Protein AF-A0A127SYX5-F1 (afdb_monomer)

Secondary structure (DSSP, 8-state):
-PPP---HHHHHHHHHHHHHHHHHSSSPPPHHHHHHHHHHHHHHTT-HHHHHHHHHHHHHHHHHHHTTHHHHHHHHHHTT--HHHHHH-TTS-TTSHHHHHHHHHHHHHHHHIIIIIS-HHHHHHHHTTSS--TTTTTGGG---S-----HHHHHHH-EEETTEEEPPPSSHHHHHHHHHHHHHHHHTS--

Structure (mmCIF, N/CA/C/O backbone):
data_AF-A0A127SYX5-F1
#
_entry.id   AF-A0A127SYX5-F1
#
loop_
_atom_site.group_PDB
_atom_site.id
_atom_site.type_symbol
_atom_site.label_atom_id
_atom_site.label_alt_id
_atom_site.label_comp_id
_atom_site.label_asym_id
_atom_site.label_entity_id
_atom_site.label_seq_id
_atom_site.pdbx_PDB_ins_code
_atom_site.Cartn_x
_atom_site.Cartn_y
_atom_site.Cartn_z
_atom_site.occupancy
_atom_site.B_iso_or_equiv
_atom_site.auth_seq_id
_atom_site.auth_comp_id
_atom_site.auth_asym_id
_atom_site.auth_atom_id
_atom_site.pdbx_PDB_model_num
ATOM 1 N N . THR A 1 1 ? -38.713 4.410 9.618 1.00 45.44 1 THR A N 1
ATOM 2 C CA . THR A 1 1 ? -38.987 4.679 11.048 1.00 45.44 1 THR A CA 1
ATOM 3 C C . THR A 1 1 ? -38.184 5.892 11.459 1.00 45.44 1 THR A C 1
ATOM 5 O O . THR A 1 1 ? -37.023 5.981 11.081 1.00 45.44 1 THR A O 1
ATOM 8 N N . VAL A 1 2 ? -38.800 6.870 12.126 1.00 53.56 2 VAL A N 1
ATOM 9 C CA . VAL A 1 2 ? -38.095 8.083 12.578 1.00 53.56 2 VAL A CA 1
ATOM 10 C C . VAL A 1 2 ? -37.024 7.648 13.575 1.00 53.56 2 VAL A C 1
ATOM 12 O O . VAL A 1 2 ? -37.348 6.979 14.553 1.00 53.56 2 VAL A O 1
ATOM 15 N N . ALA A 1 3 ? -35.756 7.944 13.287 1.00 67.12 3 ALA A N 1
ATOM 16 C CA . ALA A 1 3 ? -34.662 7.619 14.192 1.00 67.12 3 ALA A CA 1
ATOM 17 C C . ALA A 1 3 ? -34.892 8.356 15.517 1.00 67.12 3 ALA A C 1
ATOM 19 O O . ALA A 1 3 ? -35.012 9.582 15.524 1.00 67.12 3 ALA A O 1
ATOM 20 N N . GLU A 1 4 ? -34.988 7.607 16.613 1.00 80.31 4 GLU A N 1
ATOM 21 C CA . GLU A 1 4 ? -35.054 8.164 17.962 1.00 80.31 4 GLU A CA 1
ATOM 22 C C . GLU A 1 4 ? -33.823 9.050 18.191 1.00 80.31 4 GLU A C 1
ATOM 24 O O . GLU A 1 4 ? -32.696 8.682 17.844 1.00 80.31 4 GLU A O 1
ATOM 29 N N . ARG A 1 5 ? -34.041 10.249 18.732 1.00 87.31 5 ARG A N 1
ATOM 30 C CA . ARG A 1 5 ? -32.983 11.214 19.030 1.00 87.31 5 ARG A CA 1
ATOM 31 C C . ARG A 1 5 ? -33.183 11.742 20.436 1.00 87.31 5 ARG A C 1
ATOM 33 O O . ARG A 1 5 ? -34.304 12.062 20.821 1.00 87.31 5 ARG A O 1
ATOM 40 N N . LEU A 1 6 ? -32.081 11.877 21.163 1.00 90.38 6 LEU A N 1
ATOM 41 C CA . LEU A 1 6 ? -32.077 12.596 22.428 1.00 90.38 6 LEU A CA 1
ATOM 42 C C . LEU A 1 6 ? -32.373 14.077 22.178 1.00 90.38 6 LEU A C 1
ATOM 44 O O . LEU A 1 6 ? -31.867 14.676 21.225 1.00 90.38 6 LEU A O 1
ATOM 48 N N . SER A 1 7 ? -33.177 14.673 23.052 1.00 92.88 7 SER A N 1
ATOM 49 C CA . SER A 1 7 ? -33.355 16.123 23.087 1.00 92.88 7 SER A CA 1
ATOM 50 C C . SER A 1 7 ? -32.086 16.819 23.588 1.00 92.88 7 SER A C 1
ATOM 52 O O . SER A 1 7 ? -31.279 16.231 24.309 1.00 92.88 7 SER A O 1
ATOM 54 N N . TYR A 1 8 ? -31.934 18.108 23.276 1.00 92.31 8 TYR A N 1
ATOM 55 C CA . TYR A 1 8 ? -30.819 18.915 23.789 1.00 92.31 8 TYR A CA 1
ATOM 56 C C . TYR A 1 8 ? -30.717 18.891 25.317 1.00 92.31 8 TYR A C 1
ATOM 58 O O . TYR A 1 8 ? -29.616 18.815 25.853 1.00 92.31 8 TYR A O 1
ATOM 66 N N . HIS A 1 9 ? -31.856 18.905 26.013 1.00 92.56 9 HIS A N 1
ATOM 67 C CA . HIS A 1 9 ? -31.883 18.840 27.471 1.00 92.56 9 HIS A CA 1
ATOM 68 C C . HIS A 1 9 ? -31.342 17.500 27.991 1.00 92.56 9 HIS A C 1
ATOM 70 O O . HIS A 1 9 ? -30.548 17.481 28.926 1.00 92.56 9 HIS A O 1
ATOM 76 N N . GLN A 1 10 ? -31.723 16.381 27.366 1.00 91.75 10 GLN A N 1
ATOM 77 C CA . GLN A 1 10 ? -31.207 15.058 27.739 1.00 91.75 10 GLN A CA 1
ATOM 78 C C . GLN A 1 10 ? -29.705 14.939 27.466 1.00 91.75 10 GLN A C 1
ATOM 80 O O . GLN A 1 10 ? -28.977 14.408 28.297 1.00 91.75 10 GLN A O 1
ATOM 85 N N . ILE A 1 11 ? -29.226 15.474 26.338 1.00 93.88 11 ILE A N 1
ATOM 86 C CA . ILE A 1 11 ? -27.791 15.494 26.018 1.00 93.88 11 ILE A CA 1
ATOM 87 C C . ILE A 1 11 ? -27.025 16.305 27.068 1.00 93.88 11 ILE A C 1
ATOM 89 O O . ILE A 1 11 ? -26.040 15.812 27.608 1.00 93.88 11 ILE A O 1
ATOM 93 N N . ALA A 1 12 ? -27.491 17.514 27.395 1.00 94.75 12 ALA A N 1
ATOM 94 C CA . ALA A 1 12 ? -26.857 18.359 28.405 1.00 94.75 12 ALA A CA 1
ATOM 95 C C . ALA A 1 12 ? -26.812 17.670 29.779 1.00 94.75 12 ALA A C 1
ATOM 97 O O . ALA A 1 12 ? -25.769 17.661 30.428 1.00 94.75 12 ALA A O 1
ATOM 98 N N . HIS A 1 13 ? -27.910 17.024 30.179 1.00 93.88 13 HIS A N 1
ATOM 99 C CA . HIS A 1 13 ? -27.984 16.275 31.431 1.00 93.88 13 HIS A CA 1
ATOM 100 C C . HIS A 1 13 ? -27.019 15.077 31.464 1.00 93.88 13 HIS A C 1
ATOM 102 O O . HIS A 1 13 ? -26.337 14.856 32.466 1.00 93.88 13 HIS A O 1
ATOM 108 N N . ILE A 1 14 ? -26.912 14.322 30.363 1.00 95.00 14 ILE A N 1
ATOM 109 C CA . ILE A 1 14 ? -25.946 13.222 30.226 1.00 95.00 14 ILE A CA 1
ATOM 110 C C . ILE A 1 14 ? -24.511 13.744 30.355 1.00 95.00 14 ILE A C 1
ATOM 112 O O . ILE A 1 14 ? -23.734 13.176 31.121 1.00 95.00 14 ILE A O 1
ATOM 116 N N . VAL A 1 15 ? -24.168 14.823 29.644 1.00 95.81 15 VAL A N 1
ATOM 117 C CA . VAL A 1 15 ? -22.821 15.417 29.669 1.00 95.81 15 VAL A CA 1
ATOM 118 C C . VAL A 1 15 ? -22.457 15.866 31.079 1.00 95.81 15 VAL A C 1
ATOM 120 O O . VAL A 1 15 ? -21.436 15.428 31.600 1.00 95.81 15 VAL A O 1
ATOM 123 N N . GLU A 1 16 ? -23.322 16.641 31.737 1.00 95.88 16 GLU A N 1
ATOM 124 C CA . GLU A 1 16 ? -23.077 17.126 33.100 1.00 95.88 16 GLU A CA 1
ATOM 125 C C . GLU A 1 16 ? -22.849 15.964 34.080 1.00 95.88 16 GLU A C 1
ATOM 127 O O . GLU A 1 16 ? -21.982 16.015 34.958 1.00 95.88 16 GLU A O 1
ATOM 132 N N . LYS A 1 17 ? -23.617 14.881 33.927 1.00 94.19 17 LYS A N 1
ATOM 133 C CA . LYS A 1 17 ? -23.502 13.695 34.774 1.00 94.19 17 LYS A CA 1
ATOM 134 C C . LYS A 1 17 ? -22.185 12.959 34.558 1.00 94.19 17 LYS A C 1
ATOM 136 O O . LYS A 1 17 ? -21.542 12.593 35.543 1.00 94.19 17 LYS A O 1
ATOM 141 N N . VAL A 1 18 ? -21.790 12.750 33.304 1.00 95.75 18 VAL A N 1
ATOM 142 C CA . VAL A 1 18 ? -20.518 12.102 32.961 1.00 95.75 18 VAL A CA 1
ATOM 143 C C . VAL A 1 18 ? -19.348 12.963 33.438 1.00 95.75 18 VAL A C 1
ATOM 145 O O . VAL A 1 18 ? -18.459 12.442 34.100 1.00 95.75 18 VAL A O 1
ATOM 148 N N . GLU A 1 19 ? -19.376 14.280 33.220 1.00 95.25 19 GLU A N 1
ATOM 149 C CA . GLU A 1 19 ? -18.337 15.205 33.695 1.00 95.25 19 GLU A CA 1
ATOM 150 C C . GLU A 1 19 ? -18.179 15.174 35.217 1.00 95.25 19 GLU A C 1
ATOM 152 O O . GLU A 1 19 ? -17.063 15.040 35.721 1.00 95.25 19 GLU A O 1
ATOM 157 N N . LYS A 1 20 ? -19.289 15.224 35.967 1.00 94.50 20 LYS A N 1
ATOM 158 C CA . LYS A 1 20 ? -19.263 15.095 37.433 1.00 94.50 20 LYS A CA 1
ATOM 159 C C . LYS A 1 20 ? -18.654 13.769 37.879 1.00 94.50 20 LYS A C 1
ATOM 161 O O . LYS A 1 20 ? -17.871 13.752 38.826 1.00 94.50 20 LYS A O 1
ATOM 166 N N . GLN A 1 21 ? -18.999 12.666 37.213 1.00 93.38 21 GLN A N 1
ATOM 167 C CA . GLN A 1 21 ? -18.419 11.356 37.509 1.00 93.38 21 GLN A CA 1
ATOM 168 C C . GLN A 1 21 ? -16.924 11.320 37.187 1.00 93.38 21 GLN A C 1
ATOM 170 O O . GLN A 1 21 ? -16.160 10.782 37.983 1.00 93.38 21 GLN A O 1
ATOM 175 N N . CYS A 1 22 ? -16.496 11.952 36.094 1.00 93.00 22 CYS A N 1
ATOM 176 C CA . CYS A 1 22 ? -15.088 12.048 35.738 1.00 93.00 22 CYS A CA 1
ATOM 177 C C . CYS A 1 22 ? -14.277 12.856 36.760 1.00 93.00 22 CYS A C 1
ATOM 179 O O . CYS A 1 22 ? -13.206 12.421 37.169 1.00 93.00 22 CYS A O 1
ATOM 181 N N . LEU A 1 23 ? -14.802 13.999 37.212 1.00 92.50 23 LEU A N 1
ATOM 182 C CA . LEU A 1 23 ? -14.146 14.871 38.196 1.00 92.50 23 LEU A CA 1
ATOM 183 C C . LEU A 1 23 ? -14.125 14.284 39.614 1.00 92.50 23 LEU A C 1
ATOM 185 O O . LEU A 1 23 ? -13.263 14.640 40.413 1.00 92.50 23 LEU A O 1
ATOM 189 N N . ALA A 1 24 ? -15.069 13.399 39.943 1.00 92.50 24 ALA A N 1
ATOM 190 C CA . ALA A 1 24 ? -15.124 12.735 41.244 1.00 92.50 24 ALA A CA 1
ATOM 191 C C . ALA A 1 24 ? -14.053 11.642 41.411 1.00 92.50 24 ALA A C 1
ATOM 193 O O . ALA A 1 24 ? -13.777 11.211 42.533 1.00 92.50 24 ALA A O 1
ATOM 194 N N . VAL A 1 25 ? -13.454 11.174 40.313 1.00 91.50 25 VAL A N 1
ATOM 195 C CA . VAL A 1 25 ? -12.390 10.171 40.337 1.00 91.50 25 VAL A CA 1
ATOM 196 C C . VAL A 1 25 ? -11.048 10.876 40.541 1.00 91.50 25 VAL A C 1
ATOM 198 O O . VAL A 1 25 ? -10.670 11.756 39.777 1.00 91.50 25 VAL A O 1
ATOM 201 N N . ASN A 1 26 ? -10.283 10.469 41.559 1.00 89.38 26 ASN A N 1
ATOM 202 C CA . ASN A 1 26 ? -9.000 11.099 41.914 1.00 89.38 26 ASN A CA 1
ATOM 203 C C . ASN A 1 26 ? -7.827 10.685 40.991 1.00 89.38 26 ASN A C 1
ATOM 205 O O . ASN A 1 26 ? -6.693 10.518 41.440 1.00 89.38 26 ASN A O 1
ATOM 209 N N . ARG A 1 27 ? -8.114 10.435 39.710 1.00 92.25 27 ARG A N 1
ATOM 210 C CA . ARG A 1 27 ? -7.156 10.110 38.645 1.00 92.25 27 ARG A CA 1
ATOM 211 C C . ARG A 1 27 ? -7.772 10.410 37.280 1.00 92.25 27 ARG A C 1
ATOM 213 O O . ARG A 1 27 ? -8.990 10.454 37.144 1.00 92.25 27 ARG A O 1
ATOM 220 N N . SER A 1 28 ? -6.935 10.513 36.254 1.00 88.50 28 SER A N 1
ATOM 221 C CA . SER A 1 28 ? -7.403 10.543 34.868 1.00 88.50 28 SER A CA 1
ATOM 222 C C . SER A 1 28 ? -8.064 9.212 34.485 1.00 88.50 28 SER A C 1
ATOM 224 O O . SER A 1 28 ? -7.541 8.132 34.781 1.00 88.50 28 SER A O 1
ATOM 226 N N . LEU A 1 29 ? -9.220 9.302 33.833 1.00 91.62 29 LEU A N 1
ATOM 227 C CA . LEU A 1 29 ? -9.924 8.167 33.237 1.00 91.62 29 LEU A CA 1
ATOM 228 C C . LEU A 1 29 ? -9.415 7.940 31.815 1.00 91.62 29 LEU A C 1
ATOM 230 O O . LEU A 1 29 ? -9.085 8.897 31.108 1.00 91.62 29 LEU A O 1
ATOM 234 N N . ASN A 1 30 ? -9.346 6.680 31.399 1.00 89.69 30 ASN A N 1
ATOM 235 C CA . ASN A 1 30 ? -9.049 6.344 30.013 1.00 89.69 30 ASN A CA 1
ATOM 236 C C . ASN A 1 30 ? -10.308 6.474 29.132 1.00 89.69 30 ASN A C 1
ATOM 238 O O . ASN A 1 30 ? -11.423 6.657 29.621 1.00 89.69 30 ASN A O 1
ATOM 242 N N . VAL A 1 31 ? -10.118 6.407 27.813 1.00 89.06 31 VAL A N 1
ATOM 243 C CA . VAL A 1 31 ? -11.205 6.617 26.848 1.00 89.06 31 VAL A CA 1
ATOM 244 C C . VAL A 1 31 ? -12.335 5.591 26.989 1.00 89.06 31 VAL A C 1
ATOM 246 O O . VAL A 1 31 ? -13.492 5.977 26.862 1.00 89.06 31 VAL A O 1
ATOM 249 N N . GLU A 1 32 ? -12.031 4.333 27.309 1.00 88.38 32 GLU A N 1
ATOM 250 C CA . GLU A 1 32 ? -13.038 3.273 27.451 1.00 88.38 32 GLU A CA 1
ATOM 251 C C . GLU A 1 32 ? -13.898 3.481 28.694 1.00 88.38 32 GLU A C 1
ATOM 253 O O . GLU A 1 32 ? -15.121 3.403 28.627 1.00 88.38 32 GLU A O 1
ATOM 258 N N . GLU A 1 33 ? -13.276 3.890 29.800 1.00 93.19 33 GLU A N 1
ATOM 259 C CA . GLU A 1 33 ? -13.996 4.231 31.026 1.00 93.19 33 GLU A CA 1
ATOM 260 C C . GLU A 1 33 ? -14.975 5.392 30.798 1.00 93.19 33 GLU A C 1
ATOM 262 O O . GLU A 1 33 ? -16.104 5.360 31.281 1.00 93.19 33 GLU A O 1
ATOM 267 N N . ILE A 1 34 ? -14.578 6.414 30.031 1.00 94.38 34 ILE A N 1
ATOM 268 C CA . ILE A 1 34 ? -15.469 7.536 29.692 1.00 94.38 34 ILE A CA 1
ATOM 269 C C . ILE A 1 34 ? -16.619 7.061 28.798 1.00 94.38 34 ILE A C 1
ATOM 271 O O . ILE A 1 34 ? -17.765 7.462 29.003 1.00 94.38 34 ILE A O 1
ATOM 275 N N . GLN A 1 35 ? -16.338 6.205 27.818 1.00 93.88 35 GLN A N 1
ATOM 276 C CA . GLN A 1 35 ? -17.365 5.675 26.927 1.00 93.88 35 GLN A CA 1
ATOM 277 C C . GLN A 1 35 ? -18.387 4.801 27.673 1.00 93.88 35 GLN A C 1
ATOM 279 O O . GLN A 1 35 ? -19.586 4.931 27.421 1.00 93.88 35 GLN A O 1
ATOM 284 N N . ASP A 1 36 ? -17.955 3.999 28.650 1.00 95.06 36 ASP A N 1
ATOM 285 C CA . ASP A 1 36 ? -18.853 3.221 29.512 1.00 95.06 36 ASP A CA 1
ATOM 286 C C . ASP A 1 36 ? -19.771 4.128 30.342 1.00 95.06 36 ASP A C 1
ATOM 288 O O . ASP A 1 36 ? -20.958 3.837 30.528 1.00 95.06 36 ASP A O 1
ATOM 292 N N . LEU A 1 37 ? -19.256 5.258 30.839 1.00 95.88 37 LEU A N 1
ATOM 293 C CA . LEU A 1 37 ? -20.069 6.245 31.555 1.00 95.88 37 LEU A CA 1
ATOM 294 C C . LEU A 1 37 ? -21.129 6.868 30.639 1.00 95.88 37 LEU A C 1
ATOM 296 O O . LEU A 1 37 ? -22.284 7.006 31.051 1.00 95.88 37 LEU A O 1
ATOM 300 N N . VAL A 1 38 ? -20.762 7.202 29.398 1.00 96.06 38 VAL A N 1
ATOM 301 C CA . VAL A 1 38 ? -21.689 7.745 28.393 1.00 96.06 38 VAL A CA 1
ATOM 302 C C . VAL A 1 38 ? -22.781 6.731 28.055 1.00 96.06 38 VAL A C 1
ATOM 304 O O . VAL A 1 38 ? -23.962 7.075 28.090 1.00 96.06 38 VAL A O 1
ATOM 307 N N . GLU A 1 39 ? -22.422 5.475 27.795 1.00 95.56 39 GLU A N 1
ATOM 308 C CA . GLU A 1 39 ? -23.378 4.406 27.497 1.00 95.56 39 GLU A CA 1
ATOM 309 C C . GLU A 1 39 ? -24.378 4.202 28.642 1.00 95.56 39 GLU A C 1
ATOM 311 O O . GLU A 1 39 ? -25.596 4.242 28.438 1.00 95.56 39 GLU A O 1
ATOM 316 N N . ASN A 1 40 ? -23.873 4.075 29.872 1.00 95.00 40 ASN A N 1
ATOM 317 C CA . ASN A 1 40 ? -24.702 3.929 31.066 1.00 95.00 40 ASN A CA 1
ATOM 318 C C . ASN A 1 40 ? -25.616 5.142 31.292 1.00 95.00 40 ASN A C 1
ATOM 320 O O . ASN A 1 40 ? -26.744 4.993 31.771 1.00 95.00 40 ASN A O 1
ATOM 324 N N . ALA A 1 41 ? -25.151 6.351 30.977 1.00 95.19 41 ALA A N 1
ATOM 325 C CA . ALA A 1 41 ? -25.957 7.559 31.084 1.00 95.19 41 ALA A CA 1
ATOM 326 C C . ALA A 1 41 ? -27.095 7.580 30.049 1.00 95.19 41 ALA A C 1
ATOM 328 O O . ALA A 1 41 ? -28.232 7.855 30.429 1.00 95.19 41 ALA A O 1
ATOM 329 N N . ILE A 1 42 ? -26.832 7.202 28.792 1.00 94.81 42 ILE A N 1
ATOM 330 C CA . ILE A 1 42 ? -27.864 7.089 27.745 1.00 94.81 42 ILE A CA 1
ATOM 331 C C . ILE A 1 42 ? -28.905 6.022 28.122 1.00 94.81 42 ILE A C 1
ATOM 333 O O . ILE A 1 42 ? -30.108 6.257 27.999 1.00 94.81 42 ILE A O 1
ATOM 337 N N . MET A 1 43 ? -28.464 4.872 28.644 1.00 92.44 43 MET A N 1
ATOM 338 C CA . MET A 1 43 ? -29.352 3.794 29.102 1.00 92.44 43 MET A CA 1
ATOM 339 C C . MET A 1 43 ? -30.280 4.237 30.244 1.00 92.44 43 MET A C 1
ATOM 341 O O . MET A 1 43 ? -31.439 3.827 30.298 1.00 92.44 43 MET A O 1
ATOM 345 N N . ARG A 1 44 ? -29.803 5.101 31.150 1.00 92.00 44 ARG A N 1
ATOM 346 C CA . ARG A 1 44 ? -30.604 5.642 32.266 1.00 92.00 44 ARG A CA 1
ATOM 347 C C . ARG A 1 44 ? -31.682 6.627 31.821 1.00 92.00 44 ARG A C 1
ATOM 349 O O . ARG A 1 44 ? -32.709 6.706 32.482 1.00 92.00 44 ARG A O 1
ATOM 356 N N . GLU A 1 45 ? -31.473 7.321 30.706 1.00 91.00 45 GLU A N 1
ATOM 357 C CA . GLU A 1 45 ? -32.500 8.146 30.049 1.00 91.00 45 GLU A CA 1
ATOM 358 C C . GLU A 1 45 ? -33.524 7.298 29.268 1.00 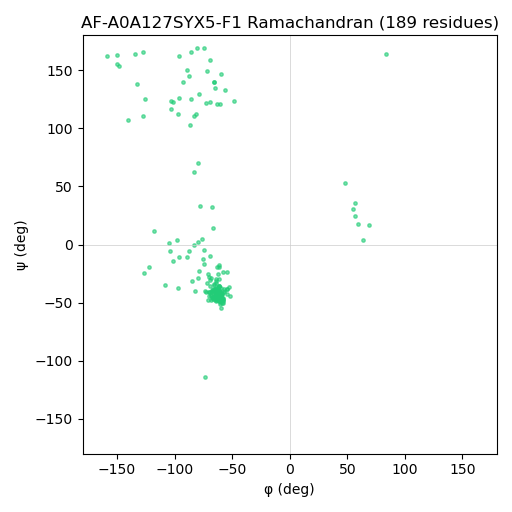91.00 45 GLU A C 1
ATOM 360 O O . GLU A 1 45 ? -34.386 7.846 28.586 1.00 91.00 45 GLU A O 1
ATOM 365 N N . GLN A 1 46 ? -33.429 5.961 29.343 1.00 90.94 46 GLN A N 1
ATOM 366 C CA . GLN A 1 46 ? -34.283 4.996 28.639 1.00 90.94 46 GLN A CA 1
ATOM 367 C C . GLN A 1 46 ? -34.247 5.125 27.105 1.00 90.94 46 GLN A C 1
ATOM 369 O O . GLN A 1 46 ? -35.092 4.564 26.409 1.00 90.94 46 GLN A O 1
ATOM 374 N N . ALA A 1 47 ? -33.228 5.797 26.561 1.00 92.56 47 ALA A N 1
ATOM 375 C CA . ALA A 1 47 ? -33.012 5.964 25.127 1.00 92.56 47 ALA A CA 1
ATOM 376 C C . ALA A 1 47 ? -32.293 4.739 24.535 1.00 92.56 47 ALA A C 1
ATOM 378 O O . ALA A 1 47 ? -31.157 4.812 24.055 1.00 92.56 47 ALA A O 1
ATOM 379 N N . PHE A 1 48 ? -32.942 3.575 24.607 1.00 91.69 48 PHE A N 1
ATOM 380 C CA . PHE A 1 48 ? -32.322 2.279 24.316 1.00 91.69 48 PHE A CA 1
ATOM 381 C C . PHE A 1 48 ? -31.816 2.150 22.876 1.00 91.69 48 PHE A C 1
ATOM 383 O O . PHE A 1 48 ? -30.767 1.545 22.645 1.00 91.69 48 PHE A O 1
ATOM 390 N N . SER A 1 49 ? -32.519 2.720 21.891 1.00 91.62 49 SER A N 1
ATOM 391 C CA . SER A 1 49 ? -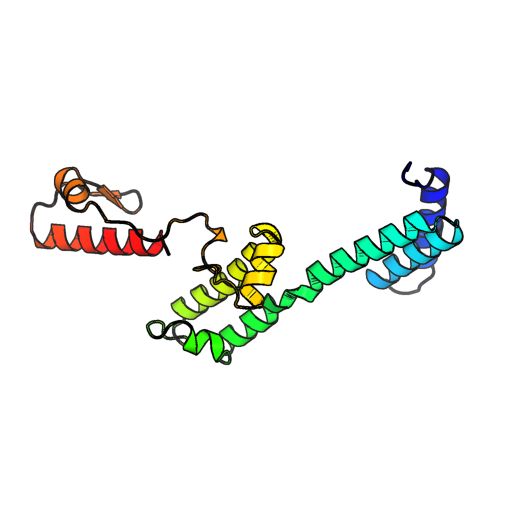32.051 2.637 20.503 1.00 91.62 49 SER A CA 1
ATOM 392 C C . SER A 1 49 ? -30.816 3.513 20.263 1.00 91.62 49 SER A C 1
ATOM 394 O O . SER A 1 49 ? -29.916 3.115 19.520 1.00 91.62 49 SER A O 1
ATOM 396 N N . VAL A 1 50 ? -30.721 4.658 20.951 1.00 93.50 50 VAL A N 1
ATOM 397 C CA . VAL A 1 50 ? -29.548 5.540 20.915 1.00 93.50 50 VAL A CA 1
ATOM 398 C C . VAL A 1 50 ? -28.359 4.862 21.590 1.00 93.50 50 VAL A C 1
ATOM 400 O O . VAL A 1 50 ? -27.277 4.850 21.008 1.00 93.50 50 VAL A O 1
ATOM 403 N N . ALA A 1 51 ? -28.562 4.222 22.747 1.00 93.00 51 ALA A N 1
ATOM 404 C CA . ALA A 1 51 ? -27.521 3.440 23.414 1.00 93.00 51 ALA A CA 1
ATOM 405 C C . ALA A 1 51 ? -27.001 2.315 22.509 1.00 93.00 51 ALA A C 1
ATOM 407 O O . ALA A 1 51 ? -25.797 2.190 22.311 1.00 93.00 51 ALA A O 1
ATOM 408 N N . ARG A 1 52 ? -27.897 1.558 21.859 1.00 90.62 52 ARG A N 1
ATOM 409 C CA . ARG A 1 52 ? -27.504 0.494 20.921 1.00 90.62 52 ARG A CA 1
ATOM 410 C C . ARG A 1 52 ? -26.687 1.026 19.742 1.00 90.62 52 ARG A C 1
ATOM 412 O O . ARG A 1 52 ? -25.725 0.388 19.323 1.00 90.62 52 ARG A O 1
ATOM 419 N N . ASN A 1 53 ? -27.065 2.183 19.198 1.00 91.50 53 ASN A N 1
ATOM 420 C CA . ASN A 1 53 ? -26.306 2.829 18.128 1.00 91.50 53 ASN A CA 1
ATOM 421 C C . ASN A 1 53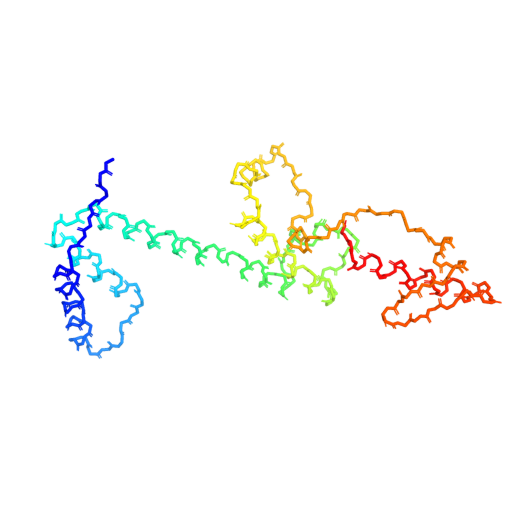 ? -24.931 3.307 18.615 1.00 91.50 53 ASN A C 1
ATOM 423 O O . ASN A 1 53 ? -23.960 3.175 17.877 1.00 91.50 53 ASN A O 1
ATOM 427 N N . TYR A 1 54 ? -24.841 3.818 19.844 1.00 93.75 54 TYR A N 1
ATOM 428 C CA . TYR A 1 54 ? -23.581 4.230 20.458 1.00 93.75 54 TYR A CA 1
ATOM 429 C C . TYR A 1 54 ? -22.639 3.040 20.692 1.00 93.75 54 TYR A C 1
ATOM 431 O O . TYR A 1 54 ? -21.479 3.109 20.298 1.00 93.75 54 TYR A O 1
ATOM 439 N N . VAL A 1 55 ? -23.147 1.925 21.229 1.00 90.69 55 VAL A N 1
ATOM 440 C CA . VAL A 1 55 ? -22.392 0.667 21.393 1.00 90.69 55 VAL A CA 1
ATOM 441 C C . VAL A 1 55 ? -21.870 0.162 20.053 1.00 90.69 55 VAL A C 1
ATOM 443 O O . VAL A 1 55 ? -20.692 -0.158 19.930 1.00 90.69 55 VAL A O 1
ATOM 446 N N . ARG A 1 56 ? -22.721 0.137 19.019 1.00 87.31 56 ARG A N 1
ATOM 447 C CA . ARG A 1 56 ? -22.293 -0.275 17.677 1.00 87.31 56 ARG A CA 1
ATOM 448 C C . ARG A 1 56 ? -21.202 0.646 17.125 1.00 87.31 56 ARG A C 1
ATOM 450 O O . ARG A 1 56 ? -20.205 0.150 16.623 1.00 87.31 56 ARG 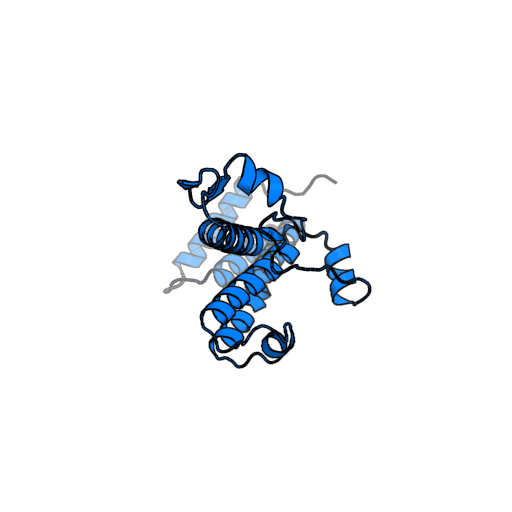A O 1
ATOM 457 N N . TYR A 1 57 ? -21.350 1.961 17.279 1.00 89.75 57 TYR A N 1
ATOM 458 C CA . TYR A 1 57 ? -20.322 2.928 16.886 1.00 89.75 57 TYR A CA 1
ATOM 459 C C . TYR A 1 57 ? -18.986 2.694 17.615 1.00 89.75 57 TYR A C 1
ATOM 461 O O . TYR A 1 57 ? -17.931 2.753 16.983 1.00 89.75 57 TYR A O 1
ATOM 469 N N . ARG A 1 58 ? -19.014 2.413 18.929 1.00 90.25 58 ARG A N 1
ATOM 470 C CA . ARG A 1 58 ? -17.811 2.064 19.707 1.00 90.25 58 ARG A CA 1
ATOM 471 C C . ARG A 1 58 ? -17.152 0.808 19.155 1.00 90.25 58 ARG A C 1
ATOM 473 O O . ARG A 1 58 ? -15.960 0.835 18.884 1.00 90.25 58 ARG A O 1
ATOM 480 N N . TYR A 1 59 ? -17.938 -0.241 18.929 1.00 80.06 59 TYR A N 1
ATOM 481 C CA . TYR A 1 59 ? -17.454 -1.514 18.405 1.00 80.06 59 TYR A CA 1
ATOM 482 C C . TYR A 1 59 ? -16.843 -1.375 17.004 1.00 80.06 59 TYR A C 1
ATOM 484 O O . TYR A 1 59 ? -15.758 -1.888 16.759 1.00 80.06 59 TYR A O 1
ATOM 492 N N . GLU A 1 60 ? -17.470 -0.612 16.104 1.00 78.94 60 GLU A N 1
ATOM 493 C CA . GLU A 1 60 ? -16.917 -0.295 14.777 1.00 78.94 60 GLU A CA 1
ATOM 494 C C . GLU A 1 60 ? -15.590 0.482 14.885 1.00 78.94 60 GLU A C 1
ATOM 496 O O . GLU A 1 60 ? -14.632 0.209 14.160 1.00 78.94 60 GLU A O 1
ATOM 501 N N . ARG A 1 61 ? -15.494 1.431 15.827 1.00 80.31 61 ARG A N 1
ATOM 502 C CA . ARG A 1 61 ? -14.259 2.181 16.109 1.00 80.31 61 ARG A CA 1
ATOM 503 C C . ARG A 1 61 ? -13.169 1.328 16.745 1.00 80.31 61 ARG A C 1
ATOM 505 O O . ARG A 1 61 ? -11.995 1.581 16.479 1.00 80.31 61 ARG A O 1
ATOM 512 N N . GLU A 1 62 ? -13.541 0.387 17.598 1.00 73.81 62 GLU A N 1
ATOM 513 C CA . GLU A 1 62 ? -12.626 -0.548 18.236 1.00 73.81 62 GLU A CA 1
ATOM 514 C C . GLU A 1 62 ? -12.109 -1.555 17.219 1.00 73.81 62 GLU A C 1
ATOM 516 O O . GLU A 1 62 ? -10.903 -1.662 17.077 1.00 73.81 62 GLU A O 1
ATOM 521 N N . LEU A 1 63 ? -12.971 -2.172 16.406 1.00 62.81 63 LEU A N 1
ATOM 522 C CA . LEU A 1 63 ? -12.559 -2.993 15.262 1.00 62.81 63 LEU A CA 1
ATOM 523 C C . LEU A 1 63 ? -11.577 -2.245 14.358 1.00 62.81 63 LEU A C 1
ATOM 525 O O . LEU A 1 63 ? -10.531 -2.788 14.017 1.00 62.81 63 LEU A O 1
ATOM 529 N N . ALA A 1 64 ? -11.846 -0.974 14.050 1.00 63.53 64 ALA A N 1
ATOM 530 C CA . ALA A 1 64 ? -10.939 -0.145 13.258 1.00 63.53 64 ALA A CA 1
ATOM 531 C C . ALA A 1 64 ? -9.567 0.115 13.921 1.00 63.53 64 ALA A C 1
ATOM 533 O O . ALA A 1 64 ? -8.633 0.499 13.221 1.00 63.53 64 ALA A O 1
ATOM 534 N N . ARG A 1 65 ? -9.434 -0.058 15.244 1.00 61.88 65 ARG A N 1
ATOM 535 C CA . ARG A 1 65 ? -8.167 0.050 15.995 1.00 61.88 65 ARG A CA 1
ATOM 536 C C . ARG A 1 65 ? -7.516 -1.310 16.244 1.00 61.88 65 ARG A C 1
ATOM 538 O O . ARG A 1 65 ? -6.300 -1.404 16.210 1.00 61.88 65 ARG A O 1
ATOM 545 N N . THR A 1 66 ? -8.307 -2.347 16.503 1.00 51.88 66 THR A N 1
ATOM 546 C CA . THR A 1 66 ? -7.860 -3.710 16.824 1.00 51.88 66 THR A CA 1
ATOM 547 C C . THR A 1 66 ? -7.453 -4.477 15.566 1.00 51.88 66 THR A C 1
ATOM 549 O O . THR A 1 66 ? -6.586 -5.340 15.634 1.00 51.88 66 THR A O 1
ATOM 552 N N . HIS A 1 67 ? -7.954 -4.090 14.387 1.00 51.22 67 HIS A N 1
ATOM 553 C CA . HIS A 1 67 ? -7.412 -4.519 13.092 1.00 51.22 67 HIS A CA 1
ATOM 554 C C . HIS A 1 67 ? -5.988 -3.990 12.788 1.00 51.22 67 HIS A C 1
ATOM 556 O O . HIS A 1 67 ? -5.511 -4.175 11.672 1.00 51.22 67 HIS A O 1
ATOM 562 N N . ASN A 1 68 ? -5.242 -3.447 13.764 1.00 56.47 68 ASN A N 1
ATOM 563 C CA . ASN A 1 68 ? -3.795 -3.170 13.671 1.00 56.47 68 ASN A CA 1
ATOM 564 C C . ASN A 1 68 ? -2.911 -4.443 13.596 1.00 56.47 68 ASN A C 1
ATOM 566 O O . ASN A 1 68 ? -1.760 -4.435 14.027 1.00 56.47 68 ASN A O 1
ATOM 570 N N . THR A 1 69 ? -3.396 -5.534 12.989 1.00 62.88 69 THR A N 1
ATOM 571 C CA . THR A 1 69 ? -2.552 -6.679 12.574 1.00 62.88 69 THR A CA 1
ATOM 572 C C . THR A 1 69 ? -1.387 -6.236 11.685 1.00 62.88 69 THR A C 1
ATOM 574 O O . THR A 1 69 ? -0.341 -6.879 11.661 1.00 62.88 69 THR A O 1
ATOM 577 N N . THR A 1 70 ? -1.532 -5.092 11.014 1.00 71.12 70 THR A N 1
ATOM 578 C CA . THR A 1 70 ? -0.477 -4.414 10.265 1.00 71.12 70 THR A CA 1
ATOM 579 C C . THR A 1 70 ? 0.762 -4.151 11.120 1.00 71.12 70 THR A C 1
ATOM 581 O O . THR A 1 70 ? 1.864 -4.422 10.660 1.00 71.12 70 THR A O 1
ATOM 584 N N . ASP A 1 71 ? 0.625 -3.709 12.375 1.00 73.31 71 ASP A N 1
ATOM 585 C CA . ASP A 1 71 ? 1.781 -3.411 13.235 1.00 73.31 71 ASP A CA 1
ATOM 586 C C . ASP A 1 71 ? 2.553 -4.683 13.606 1.00 73.31 71 ASP A C 1
ATOM 588 O O . ASP A 1 71 ? 3.785 -4.695 13.614 1.00 73.31 71 ASP A O 1
ATOM 592 N N . GLU A 1 72 ? 1.841 -5.779 13.876 1.00 74.94 72 GLU A N 1
ATOM 593 C CA . GLU A 1 72 ? 2.450 -7.081 14.164 1.00 74.94 72 GLU A CA 1
ATOM 594 C C . GLU A 1 72 ? 3.133 -7.666 12.923 1.00 74.94 72 GLU A C 1
ATOM 596 O O . GLU A 1 72 ? 4.262 -8.162 13.010 1.00 74.94 72 GLU A O 1
ATOM 601 N N . ARG A 1 73 ? 2.504 -7.541 11.746 1.00 76.12 73 ARG A N 1
ATOM 602 C CA . ARG A 1 73 ? 3.096 -7.947 10.464 1.00 76.12 73 ARG A CA 1
ATOM 603 C C . ARG A 1 73 ? 4.329 -7.113 10.130 1.00 76.12 73 ARG A C 1
ATOM 605 O O . ARG A 1 73 ? 5.381 -7.690 9.858 1.00 76.12 73 ARG A O 1
ATOM 612 N N . ILE A 1 74 ? 4.272 -5.790 10.269 1.00 81.06 74 ILE A N 1
ATOM 613 C CA . ILE A 1 74 ? 5.429 -4.896 10.104 1.00 81.06 74 ILE A CA 1
ATOM 614 C C . ILE A 1 74 ? 6.551 -5.284 11.070 1.00 81.06 74 ILE A C 1
ATOM 616 O O . ILE A 1 74 ? 7.707 -5.404 10.659 1.00 81.06 74 ILE A O 1
ATOM 620 N N . LYS A 1 75 ? 6.230 -5.534 12.344 1.00 80.12 75 LYS A N 1
ATOM 621 C CA . LYS A 1 75 ? 7.215 -5.965 13.340 1.00 80.12 75 LYS A CA 1
ATOM 622 C C . LYS A 1 75 ? 7.877 -7.287 12.941 1.00 80.12 75 LYS A C 1
ATOM 624 O O . LYS A 1 75 ? 9.098 -7.397 13.011 1.00 80.12 75 LYS A O 1
ATOM 629 N N . SER A 1 76 ? 7.104 -8.255 12.447 1.00 79.00 76 SER A N 1
ATOM 630 C CA . SER A 1 76 ? 7.641 -9.537 11.972 1.00 79.00 76 SER A CA 1
ATOM 631 C C . SER A 1 76 ? 8.573 -9.396 10.757 1.00 79.00 76 SER A C 1
ATOM 633 O O . SER A 1 76 ? 9.555 -10.135 10.650 1.00 79.00 76 SER A O 1
ATOM 635 N N . ILE A 1 77 ? 8.315 -8.424 9.870 1.00 80.31 77 ILE A N 1
ATOM 636 C CA . ILE A 1 77 ? 9.189 -8.089 8.734 1.00 80.31 77 ILE A CA 1
ATOM 637 C C . ILE A 1 77 ? 10.497 -7.472 9.237 1.00 80.31 77 ILE A C 1
ATOM 639 O O . ILE A 1 77 ? 11.575 -7.907 8.831 1.00 80.31 77 ILE A O 1
ATOM 643 N N . LEU A 1 78 ? 10.414 -6.503 10.155 1.00 78.12 78 LEU A N 1
ATOM 644 C CA . LEU A 1 78 ? 11.579 -5.833 10.746 1.00 78.12 78 LEU A CA 1
ATOM 645 C C . LEU A 1 78 ? 12.505 -6.811 11.480 1.00 78.12 78 LEU A C 1
ATOM 647 O O . LEU A 1 78 ? 13.726 -6.693 11.403 1.00 78.12 78 LEU A O 1
ATOM 651 N N . GLU A 1 79 ? 11.933 -7.803 12.157 1.00 79.94 79 GLU A N 1
ATOM 652 C CA . GLU A 1 79 ? 12.687 -8.848 12.852 1.00 79.94 79 GLU A CA 1
ATOM 653 C C . GLU A 1 79 ? 13.195 -9.963 11.915 1.00 79.94 79 GLU A C 1
ATOM 655 O O . GLU A 1 79 ? 13.831 -10.903 12.383 1.00 79.94 79 GLU A O 1
ATOM 660 N N . CYS A 1 80 ? 12.951 -9.873 10.598 1.00 68.44 80 CYS A N 1
ATOM 661 C CA . CYS A 1 80 ? 13.276 -10.908 9.601 1.00 68.44 80 CYS A CA 1
ATOM 662 C C . CYS A 1 80 ? 12.642 -12.284 9.895 1.00 68.44 80 CYS A C 1
ATOM 664 O O . CYS A 1 80 ? 13.140 -13.321 9.442 1.00 68.44 80 CYS A O 1
ATOM 666 N N . ASN A 1 81 ? 11.539 -12.301 10.643 1.00 66.81 81 ASN A N 1
ATOM 667 C CA . ASN A 1 81 ? 10.902 -13.509 11.172 1.00 66.81 81 ASN A CA 1
ATOM 668 C C . ASN A 1 81 ? 9.615 -13.893 10.425 1.00 66.81 81 ASN A C 1
ATOM 670 O O . ASN A 1 81 ? 8.975 -14.879 10.777 1.00 66.81 81 ASN A O 1
ATOM 674 N N . ASN A 1 82 ? 9.233 -13.142 9.391 1.00 66.38 82 ASN A N 1
ATOM 675 C CA . ASN A 1 82 ? 8.041 -13.424 8.600 1.00 66.38 82 ASN A CA 1
ATOM 676 C C . ASN A 1 82 ? 8.350 -14.409 7.457 1.00 66.38 82 ASN A C 1
ATOM 678 O O . ASN A 1 82 ? 8.947 -14.024 6.456 1.00 66.38 82 ASN A O 1
ATOM 682 N N . GLU A 1 83 ? 7.9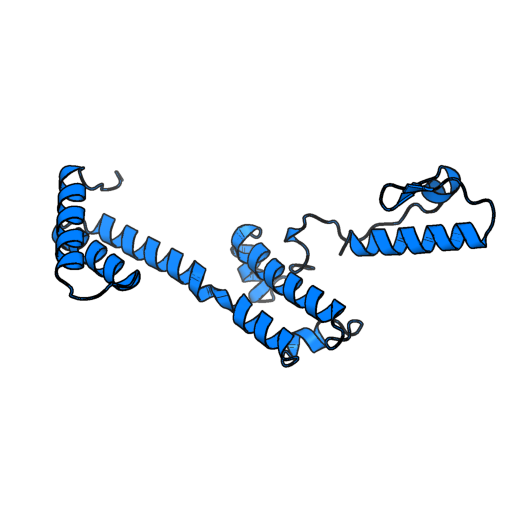71 -15.680 7.608 1.00 67.38 83 GLU A N 1
ATOM 683 C CA . GLU A 1 83 ? 8.185 -16.713 6.579 1.00 67.38 83 GLU A CA 1
ATOM 684 C C . GLU A 1 83 ? 7.315 -16.517 5.332 1.00 67.38 83 GLU A C 1
ATOM 686 O O . GLU A 1 83 ? 7.755 -16.833 4.233 1.00 67.38 83 GLU A O 1
ATOM 691 N N . GLU A 1 84 ? 6.119 -15.949 5.465 1.00 65.88 84 GLU A N 1
ATOM 692 C CA . GLU A 1 84 ? 5.217 -15.705 4.334 1.00 65.88 84 GLU A CA 1
ATOM 693 C C . GLU A 1 84 ? 5.826 -14.679 3.368 1.00 65.88 84 GLU A C 1
ATOM 695 O O . GLU A 1 84 ? 5.991 -14.953 2.181 1.00 65.88 84 GLU A O 1
ATOM 700 N N . VAL A 1 85 ? 6.326 -13.565 3.908 1.00 67.06 85 VAL A N 1
ATOM 701 C CA . VAL A 1 85 ? 7.031 -12.512 3.157 1.00 67.06 85 VAL A CA 1
ATOM 702 C C . VAL A 1 85 ? 8.347 -13.015 2.541 1.00 67.06 85 VAL A C 1
ATOM 704 O O . VAL A 1 85 ? 8.772 -12.549 1.481 1.00 67.06 85 VAL A O 1
ATOM 707 N N . LYS A 1 86 ? 9.013 -13.998 3.165 1.00 64.69 86 LYS A N 1
ATOM 708 C CA . LYS A 1 86 ? 10.203 -14.640 2.573 1.00 64.69 86 LYS A CA 1
ATOM 709 C C . LYS A 1 86 ? 9.864 -15.481 1.341 1.00 64.69 86 LYS A C 1
ATOM 711 O O . LYS A 1 86 ? 10.734 -15.654 0.491 1.00 64.69 86 LYS A O 1
ATOM 716 N N . GLN A 1 87 ? 8.650 -16.022 1.265 1.00 67.00 87 GLN A N 1
ATOM 717 C CA . GLN A 1 87 ? 8.215 -16.942 0.209 1.00 67.00 87 GLN A CA 1
ATOM 718 C C . GLN A 1 87 ? 7.356 -16.261 -0.869 1.00 67.00 87 GLN A C 1
ATOM 720 O O . GLN A 1 87 ? 7.175 -16.830 -1.941 1.00 67.00 87 GLN A O 1
ATOM 725 N N . GLU A 1 88 ? 6.858 -15.048 -0.614 1.00 66.06 88 GLU A N 1
ATOM 726 C CA . GLU A 1 88 ? 5.981 -14.293 -1.519 1.00 66.06 88 GLU A CA 1
ATOM 727 C C . GLU A 1 88 ? 6.652 -13.960 -2.863 1.00 66.06 88 GLU A C 1
ATOM 729 O O . GLU A 1 88 ? 6.011 -14.015 -3.912 1.00 66.06 88 GLU A O 1
ATOM 734 N N . ASN A 1 89 ? 7.959 -13.665 -2.865 1.00 66.56 89 ASN A N 1
ATOM 735 C CA . ASN A 1 89 ? 8.687 -13.340 -4.090 1.00 66.56 89 ASN A CA 1
ATOM 736 C C . ASN A 1 89 ? 10.091 -13.957 -4.112 1.00 66.56 89 ASN A C 1
ATOM 738 O O . ASN A 1 89 ? 11.021 -13.459 -3.477 1.00 66.56 89 ASN A O 1
ATOM 742 N N . SER A 1 90 ? 10.274 -14.998 -4.931 1.00 67.94 90 SER A N 1
ATOM 743 C CA . SER A 1 90 ? 11.551 -15.715 -5.073 1.00 67.94 90 SER A CA 1
ATOM 744 C C . SER A 1 90 ? 12.709 -14.849 -5.582 1.00 67.94 90 SER A C 1
ATOM 746 O O . SER A 1 90 ? 13.868 -15.243 -5.456 1.00 67.94 90 SER A O 1
ATOM 748 N N . ASN A 1 91 ? 12.414 -13.687 -6.172 1.00 71.00 91 ASN A N 1
ATOM 749 C CA . ASN A 1 91 ? 13.412 -12.769 -6.719 1.00 71.00 91 ASN A CA 1
ATOM 750 C C . ASN A 1 91 ? 13.798 -11.649 -5.735 1.00 71.00 91 ASN A C 1
ATOM 752 O O . ASN A 1 91 ? 14.773 -10.937 -5.985 1.00 71.00 91 ASN A O 1
ATOM 756 N N . LYS A 1 92 ? 13.069 -11.472 -4.623 1.00 72.69 92 LYS A N 1
ATOM 757 C CA . LYS A 1 92 ? 13.351 -10.447 -3.606 1.00 72.69 92 LYS A CA 1
ATOM 758 C C . LYS A 1 92 ? 14.060 -11.088 -2.412 1.00 72.69 92 LYS A C 1
ATOM 760 O O . LYS A 1 92 ? 13.541 -12.000 -1.784 1.00 72.69 92 LYS A O 1
ATOM 765 N N . ASN A 1 93 ? 15.252 -10.596 -2.061 1.00 79.75 93 ASN A N 1
ATOM 766 C CA . ASN A 1 93 ? 15.942 -11.039 -0.847 1.00 79.75 93 ASN A CA 1
ATOM 767 C C . ASN A 1 93 ? 15.404 -10.260 0.377 1.00 79.75 93 ASN A C 1
ATOM 769 O O . ASN A 1 93 ? 15.720 -9.075 0.510 1.00 79.75 93 ASN A O 1
ATOM 773 N N . PRO A 1 94 ? 14.669 -10.906 1.301 1.00 76.19 94 PRO A N 1
ATOM 774 C CA . PRO A 1 94 ? 13.962 -10.252 2.409 1.00 76.19 94 PRO A CA 1
ATOM 775 C C . PRO A 1 94 ? 14.889 -9.658 3.480 1.00 76.19 94 PRO A C 1
ATOM 777 O O . PRO A 1 94 ? 14.440 -8.923 4.355 1.00 76.19 94 PRO A O 1
ATOM 780 N N . THR A 1 95 ? 16.191 -9.955 3.421 1.00 79.69 95 THR A N 1
ATOM 781 C CA . THR A 1 95 ? 17.205 -9.379 4.323 1.00 79.69 95 THR A CA 1
ATOM 782 C C . THR A 1 95 ? 17.810 -8.075 3.797 1.00 79.69 95 THR A C 1
ATOM 784 O O . THR A 1 95 ? 18.521 -7.382 4.523 1.00 79.69 95 THR A O 1
ATOM 787 N N . VAL A 1 96 ? 17.544 -7.711 2.537 1.00 85.00 96 VAL A N 1
ATOM 788 C CA . VAL A 1 96 ? 18.025 -6.456 1.952 1.00 85.00 96 VAL A CA 1
ATOM 789 C C . VAL A 1 96 ? 17.137 -5.303 2.423 1.00 85.00 96 VAL A C 1
ATOM 791 O O . VAL A 1 96 ? 15.922 -5.337 2.265 1.00 85.00 96 VAL A O 1
ATOM 794 N N . ASN A 1 97 ? 17.748 -4.232 2.935 1.00 84.12 97 ASN A N 1
ATOM 795 C CA . ASN A 1 97 ? 17.024 -3.081 3.495 1.00 84.12 97 ASN A CA 1
ATOM 796 C C . ASN A 1 97 ? 15.992 -2.456 2.540 1.00 84.12 97 ASN A C 1
ATOM 798 O O . ASN A 1 97 ? 14.933 -2.023 2.985 1.00 84.12 97 ASN A O 1
ATOM 802 N N . SER A 1 98 ? 16.290 -2.367 1.239 1.00 84.62 98 SER A N 1
ATOM 803 C CA . SER A 1 98 ? 15.331 -1.838 0.256 1.00 84.62 98 SER A CA 1
ATOM 804 C C . SER A 1 98 ? 14.100 -2.733 0.126 1.00 84.62 98 SER A C 1
ATOM 806 O O . SER A 1 98 ? 12.995 -2.216 0.040 1.00 84.62 98 SER A O 1
ATOM 808 N N . VAL A 1 99 ? 14.287 -4.053 0.186 1.00 84.31 99 VAL A N 1
ATOM 809 C CA . VAL A 1 99 ? 13.207 -5.044 0.137 1.00 84.31 99 VAL A CA 1
ATOM 810 C C . VAL A 1 99 ? 12.375 -5.000 1.418 1.00 84.31 99 VAL A C 1
ATOM 812 O O . VAL A 1 99 ? 11.156 -5.021 1.351 1.00 84.31 99 VAL A O 1
ATOM 815 N N . GLN A 1 100 ? 13.001 -4.849 2.587 1.00 84.31 100 GLN A N 1
ATOM 816 C CA . GLN A 1 100 ? 12.253 -4.680 3.838 1.00 84.31 100 GLN A CA 1
ATOM 817 C C . GLN A 1 100 ? 11.372 -3.430 3.827 1.00 84.31 100 GLN A C 1
ATOM 819 O O . GLN A 1 100 ? 10.223 -3.486 4.250 1.00 84.31 100 GLN A O 1
ATOM 824 N N . ARG A 1 101 ? 11.897 -2.299 3.336 1.00 88.50 101 ARG A N 1
ATOM 825 C CA . ARG A 1 101 ? 11.118 -1.057 3.208 1.00 88.50 101 ARG A CA 1
ATOM 826 C C . ARG A 1 101 ? 9.926 -1.232 2.274 1.00 88.50 101 ARG A C 1
ATOM 828 O O . ARG A 1 101 ? 8.845 -0.756 2.598 1.00 88.50 101 ARG A O 1
ATOM 835 N N . ASP A 1 102 ? 10.142 -1.909 1.153 1.00 88.31 102 ASP A N 1
ATOM 836 C CA . ASP A 1 102 ? 9.104 -2.238 0.179 1.00 88.31 102 ASP A CA 1
ATOM 837 C C . ASP A 1 102 ? 8.021 -3.136 0.800 1.00 88.31 102 ASP A C 1
ATOM 839 O O . ASP A 1 102 ? 6.850 -2.785 0.745 1.00 88.31 102 ASP A O 1
ATOM 843 N N . TYR A 1 103 ? 8.390 -4.195 1.529 1.00 87.69 103 TYR A N 1
ATOM 844 C CA . TYR A 1 103 ? 7.419 -5.050 2.224 1.00 87.69 103 TYR A CA 1
ATOM 845 C C . TYR A 1 103 ? 6.639 -4.335 3.331 1.00 87.69 103 TYR A C 1
ATOM 847 O O . TYR A 1 103 ? 5.443 -4.565 3.484 1.00 87.69 103 TYR A O 1
ATOM 855 N N . ILE A 1 104 ? 7.277 -3.438 4.087 1.00 88.00 104 ILE A N 1
ATOM 856 C CA . ILE A 1 104 ? 6.575 -2.619 5.087 1.00 88.00 104 ILE A CA 1
ATOM 857 C C . ILE A 1 104 ? 5.534 -1.726 4.405 1.00 88.00 104 ILE A C 1
ATOM 859 O O . ILE A 1 104 ? 4.402 -1.644 4.875 1.00 88.00 104 ILE A O 1
ATOM 863 N N . ALA A 1 105 ? 5.902 -1.069 3.300 1.00 89.56 105 ALA A N 1
ATOM 864 C CA . ALA A 1 105 ? 4.962 -0.267 2.522 1.00 89.56 105 ALA A CA 1
ATOM 865 C C . ALA A 1 105 ? 3.833 -1.133 1.938 1.00 89.56 105 ALA A C 1
ATOM 867 O O . ALA A 1 105 ? 2.669 -0.738 2.000 1.00 89.56 105 ALA A O 1
ATOM 868 N N . GLY A 1 106 ? 4.168 -2.331 1.456 1.00 89.44 106 GLY A N 1
ATOM 869 C CA . GLY A 1 106 ? 3.222 -3.305 0.929 1.00 89.44 106 GLY A CA 1
ATOM 870 C C . GLY A 1 106 ? 2.177 -3.738 1.955 1.00 89.44 106 GLY A C 1
ATOM 871 O O . GLY A 1 106 ? 0.989 -3.689 1.660 1.00 89.44 106 GLY A O 1
ATOM 872 N N . GLU A 1 107 ? 2.572 -4.066 3.188 1.00 88.88 107 GLU A N 1
ATOM 873 C CA . GLU A 1 107 ? 1.617 -4.437 4.246 1.00 88.88 107 GLU A CA 1
ATOM 874 C C . GLU A 1 107 ? 0.665 -3.294 4.613 1.00 88.88 107 GLU A C 1
ATOM 876 O O . GLU A 1 107 ? -0.534 -3.513 4.803 1.00 88.88 107 GLU A O 1
ATOM 881 N N . VAL A 1 108 ? 1.171 -2.058 4.649 1.00 88.31 108 VAL A N 1
ATOM 882 C CA . VAL A 1 108 ? 0.327 -0.872 4.855 1.00 88.31 108 VAL A CA 1
ATOM 883 C C . VAL A 1 108 ? -0.662 -0.703 3.697 1.00 88.31 108 VAL A C 1
ATOM 885 O O . VAL A 1 108 ? -1.841 -0.435 3.934 1.00 88.31 108 VAL A O 1
ATOM 888 N N . ASN A 1 109 ? -0.217 -0.891 2.453 1.00 90.38 109 ASN A N 1
ATOM 889 C CA . ASN A 1 109 ? -1.074 -0.800 1.271 1.00 90.38 109 ASN A CA 1
ATOM 890 C C . ASN A 1 109 ? -2.113 -1.924 1.202 1.00 90.38 109 ASN A C 1
ATOM 892 O O . ASN A 1 109 ? -3.261 -1.638 0.866 1.00 90.38 109 ASN A O 1
ATOM 896 N N . LYS A 1 110 ? -1.763 -3.169 1.553 1.00 89.38 110 LYS A N 1
ATOM 897 C CA . LYS A 1 110 ? -2.710 -4.296 1.615 1.00 89.38 110 LYS A CA 1
ATOM 898 C C . LYS A 1 110 ? -3.845 -3.974 2.583 1.00 89.38 110 LYS A C 1
ATOM 900 O O . LYS A 1 110 ? -5.016 -4.079 2.223 1.00 89.38 110 LYS A O 1
ATOM 905 N N . ASP A 1 111 ? -3.507 -3.536 3.794 1.00 87.56 111 ASP A N 1
ATOM 906 C CA . ASP A 1 111 ? -4.494 -3.157 4.806 1.00 87.56 111 ASP A CA 1
ATOM 907 C C . ASP A 1 111 ? -5.359 -1.965 4.356 1.00 87.56 111 ASP A C 1
ATOM 909 O O . ASP A 1 111 ? -6.588 -2.013 4.446 1.00 87.56 111 ASP A O 1
ATOM 913 N N . PHE A 1 112 ? -4.744 -0.919 3.797 1.00 87.12 112 PHE A N 1
ATOM 914 C CA . PHE A 1 112 ? -5.473 0.243 3.287 1.00 87.12 112 PHE A CA 1
ATOM 915 C C . PHE A 1 112 ? -6.429 -0.124 2.141 1.00 87.12 112 PHE A C 1
ATOM 917 O O . PHE A 1 112 ? -7.603 0.252 2.161 1.00 87.12 112 PHE A O 1
ATOM 924 N N . THR A 1 113 ? -5.947 -0.893 1.163 1.00 90.31 113 THR A N 1
ATOM 925 C CA . THR A 1 113 ? -6.724 -1.357 0.009 1.00 90.31 113 THR A CA 1
ATOM 926 C C . THR A 1 113 ? -7.946 -2.148 0.456 1.00 90.31 113 THR A C 1
ATOM 928 O O . THR A 1 113 ? -9.058 -1.862 0.013 1.00 90.31 113 THR A O 1
ATOM 931 N N . ARG A 1 114 ? -7.762 -3.091 1.385 1.00 89.75 114 ARG A N 1
ATOM 932 C CA . ARG A 1 114 ? -8.847 -3.930 1.905 1.00 89.75 114 ARG A CA 1
ATOM 933 C C . ARG A 1 114 ? -9.899 -3.125 2.659 1.00 89.75 114 ARG A C 1
ATOM 935 O O . ARG A 1 114 ? -11.081 -3.364 2.469 1.00 89.75 114 ARG A O 1
ATOM 942 N N . ARG A 1 115 ? -9.486 -2.172 3.501 1.00 83.94 115 ARG A N 1
ATOM 943 C CA . ARG A 1 115 ? -10.419 -1.415 4.354 1.00 83.94 115 ARG A CA 1
ATOM 944 C C . ARG A 1 115 ? -11.156 -0.293 3.631 1.00 83.94 115 ARG A C 1
ATOM 946 O O . ARG A 1 115 ? -12.243 0.081 4.064 1.00 83.94 115 ARG A O 1
ATOM 953 N N . PHE A 1 116 ? -10.552 0.295 2.599 1.00 84.81 116 PHE A N 1
ATOM 954 C CA . PHE A 1 116 ? -11.055 1.546 2.024 1.00 84.81 116 PHE A CA 1
ATOM 955 C C . PHE A 1 116 ? -11.300 1.517 0.519 1.00 84.81 116 PHE A C 1
ATOM 957 O O . PHE A 1 116 ? -12.082 2.338 0.041 1.00 84.81 116 PHE A O 1
ATOM 964 N N . LEU A 1 117 ? -10.632 0.639 -0.234 1.00 88.50 117 LEU A N 1
ATOM 965 C CA . LEU A 1 117 ? -10.686 0.667 -1.699 1.00 88.50 117 LEU A CA 1
ATOM 966 C C . LEU A 1 117 ? -11.496 -0.484 -2.292 1.00 88.50 117 LEU A C 1
ATOM 968 O O . LEU A 1 117 ? -12.151 -0.289 -3.316 1.00 88.50 117 LEU A O 1
ATOM 972 N N . LEU A 1 118 ? -11.450 -1.667 -1.677 1.00 91.81 118 LEU A N 1
ATOM 973 C CA . LEU A 1 118 ? -12.172 -2.836 -2.164 1.00 91.81 118 LEU A CA 1
ATOM 974 C C . LEU A 1 118 ? -13.560 -2.959 -1.518 1.00 91.81 118 LEU A C 1
ATOM 976 O O . LEU A 1 118 ? -13.706 -2.723 -0.320 1.00 91.81 118 LEU A O 1
ATOM 980 N N . PRO A 1 119 ? -14.585 -3.350 -2.296 1.00 93.50 119 PRO A N 1
ATOM 981 C CA . PRO A 1 119 ? -15.855 -3.809 -1.747 1.00 93.50 119 PRO A CA 1
ATOM 982 C C . PRO A 1 119 ? -15.679 -5.045 -0.852 1.00 93.50 119 PRO A C 1
ATOM 984 O O . PRO A 1 119 ? -14.845 -5.905 -1.140 1.00 93.50 119 PRO A O 1
ATOM 987 N N . GLU A 1 120 ? -16.498 -5.158 0.195 1.00 89.19 120 GLU A N 1
ATOM 988 C CA . GLU A 1 120 ? -16.418 -6.253 1.176 1.00 89.19 120 GLU A CA 1
ATOM 989 C C . GLU A 1 120 ? -16.541 -7.641 0.528 1.00 89.19 120 GLU A C 1
ATOM 991 O O . GLU A 1 120 ? -15.774 -8.544 0.838 1.00 89.19 120 GLU A O 1
ATOM 996 N N . ASP A 1 121 ? -17.444 -7.804 -0.442 1.00 95.25 121 ASP A N 1
ATOM 997 C CA . ASP A 1 121 ? -17.662 -9.073 -1.146 1.00 95.25 121 ASP A CA 1
ATOM 998 C C . ASP A 1 121 ? -16.433 -9.528 -1.951 1.00 95.25 121 ASP A C 1
ATOM 1000 O O . ASP A 1 121 ? -16.171 -10.727 -2.072 1.00 95.25 121 ASP A O 1
ATOM 1004 N N . ILE A 1 122 ? -15.639 -8.583 -2.461 1.00 95.88 122 ILE A N 1
ATOM 1005 C CA . ILE A 1 122 ? -14.365 -8.869 -3.134 1.00 95.88 122 ILE A CA 1
ATOM 1006 C C . ILE A 1 122 ? -13.303 -9.302 -2.120 1.00 95.88 122 ILE A C 1
ATOM 1008 O O . ILE A 1 122 ? -12.547 -10.238 -2.393 1.00 95.88 122 ILE A O 1
ATOM 1012 N N . VAL A 1 123 ? -13.251 -8.656 -0.952 1.00 92.50 123 VAL A N 1
ATOM 1013 C CA . VAL A 1 123 ? -12.317 -9.011 0.128 1.00 92.50 123 VAL A CA 1
ATOM 1014 C C . VAL A 1 123 ? -12.616 -10.415 0.656 1.00 92.50 123 VAL A C 1
ATOM 1016 O O . VAL A 1 123 ? -11.713 -11.249 0.711 1.00 92.50 123 VAL A O 1
ATOM 1019 N N . GLU A 1 124 ? -13.880 -10.715 0.954 1.00 91.50 124 GLU A N 1
ATOM 1020 C CA . GLU A 1 124 ? -14.309 -12.037 1.421 1.00 91.50 124 GLU A CA 1
ATOM 1021 C C . GLU A 1 124 ? -14.000 -13.136 0.391 1.00 91.50 124 GLU A C 1
ATOM 1023 O O . GLU A 1 124 ? -13.485 -14.201 0.742 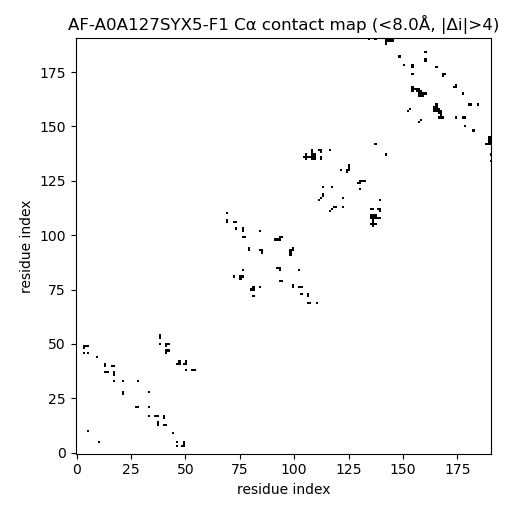1.00 91.50 124 GLU A O 1
ATOM 1028 N N . ALA A 1 125 ? -14.265 -12.885 -0.896 1.00 95.56 125 ALA A N 1
ATOM 1029 C CA . ALA A 1 125 ? -13.971 -13.844 -1.959 1.00 95.56 125 ALA A CA 1
ATOM 1030 C C . ALA A 1 125 ? -12.462 -14.085 -2.139 1.00 95.56 125 ALA A C 1
ATOM 1032 O O . ALA A 1 125 ? -12.057 -15.210 -2.454 1.00 95.56 125 ALA A O 1
ATOM 1033 N N . HIS A 1 126 ? -11.633 -13.054 -1.946 1.00 94.69 126 HIS A N 1
ATOM 1034 C CA . HIS A 1 126 ? -10.178 -13.182 -1.966 1.00 94.69 126 HIS A CA 1
ATOM 1035 C C . HIS A 1 126 ? -9.667 -14.031 -0.796 1.00 94.69 126 HIS A C 1
ATOM 1037 O O . HIS A 1 126 ? -8.903 -14.971 -1.011 1.00 94.69 126 HIS A O 1
ATOM 1043 N N . ASP A 1 127 ? -10.146 -13.762 0.419 1.00 89.00 127 ASP A N 1
ATOM 1044 C CA . ASP A 1 127 ? -9.746 -14.488 1.632 1.00 89.00 127 ASP A CA 1
ATOM 1045 C C . ASP A 1 127 ? -10.188 -15.955 1.611 1.00 89.00 127 ASP A C 1
ATOM 1047 O O . ASP A 1 127 ? -9.482 -16.838 2.098 1.00 89.00 127 ASP A O 1
ATOM 1051 N N . ALA A 1 128 ? -11.345 -16.234 1.005 1.00 94.00 128 ALA A N 1
ATOM 1052 C CA . ALA A 1 128 ? -11.835 -17.591 0.792 1.00 94.00 128 ALA A CA 1
ATOM 1053 C C . ALA A 1 128 ? -11.095 -18.338 -0.338 1.00 94.00 128 ALA A C 1
ATOM 1055 O O . ALA A 1 128 ? -11.379 -19.513 -0.579 1.00 94.00 128 ALA A O 1
ATOM 1056 N N . GLY A 1 129 ? -10.183 -17.673 -1.059 1.00 93.94 129 GLY A N 1
ATOM 1057 C CA . GLY A 1 129 ? -9.463 -18.235 -2.204 1.00 93.94 129 GLY A CA 1
ATOM 1058 C C . GLY A 1 129 ? -10.342 -18.491 -3.433 1.00 93.94 129 GLY A C 1
ATOM 1059 O O . GLY A 1 129 ? -9.953 -19.250 -4.320 1.00 93.94 129 GLY A O 1
ATOM 1060 N N . ILE A 1 130 ? -11.533 -17.885 -3.494 1.00 97.38 130 ILE A N 1
ATOM 1061 C CA . ILE A 1 130 ? -12.450 -17.982 -4.642 1.00 97.38 130 ILE A CA 1
ATOM 1062 C C . ILE A 1 130 ? -11.906 -17.153 -5.806 1.00 97.38 130 ILE A C 1
ATOM 1064 O O . ILE A 1 130 ? -11.970 -17.571 -6.963 1.00 97.38 130 ILE A O 1
ATOM 1068 N N . ILE A 1 131 ? -11.357 -15.982 -5.488 1.00 96.56 131 ILE A N 1
ATOM 1069 C CA . ILE A 1 131 ? -10.639 -15.118 -6.421 1.00 96.56 131 ILE A CA 1
ATOM 1070 C C . ILE A 1 131 ? -9.264 -14.772 -5.853 1.00 96.56 131 ILE A C 1
ATOM 1072 O O . ILE A 1 131 ? -9.001 -14.926 -4.664 1.00 96.56 131 ILE A O 1
ATOM 1076 N N . HIS A 1 132 ? -8.391 -14.242 -6.700 1.00 93.50 132 HIS A N 1
ATOM 1077 C CA . HIS A 1 132 ? -7.134 -13.654 -6.266 1.00 93.50 132 HIS A CA 1
ATOM 1078 C C . HIS A 1 132 ? -7.024 -12.243 -6.838 1.00 93.50 132 HIS A C 1
ATOM 1080 O O . HIS A 1 132 ? -6.914 -12.071 -8.051 1.00 93.50 132 HIS A O 1
ATOM 1086 N N . PHE A 1 133 ? -7.110 -11.232 -5.973 1.00 92.56 133 PHE A N 1
ATOM 1087 C CA . PHE A 1 133 ? -6.858 -9.856 -6.370 1.00 92.56 133 PHE A CA 1
ATOM 1088 C C . PHE A 1 133 ? -5.344 -9.642 -6.380 1.00 92.56 133 PHE A C 1
ATOM 1090 O O . PHE A 1 133 ? -4.700 -9.711 -5.334 1.00 92.56 133 PHE A O 1
ATOM 1097 N N . HIS A 1 134 ? -4.786 -9.439 -7.568 1.00 90.88 134 HIS A N 1
ATOM 1098 C CA . HIS A 1 134 ? -3.352 -9.251 -7.748 1.00 90.88 134 HIS A CA 1
ATOM 1099 C C . HIS A 1 134 ? -2.894 -7.885 -7.221 1.00 90.88 134 HIS A C 1
ATOM 1101 O O . HIS A 1 134 ? -3.651 -6.916 -7.257 1.00 90.88 134 HIS A O 1
ATOM 1107 N N . ASP A 1 135 ? -1.649 -7.830 -6.744 1.00 89.50 135 ASP A N 1
ATOM 1108 C CA . ASP A 1 135 ? -0.918 -6.596 -6.427 1.00 89.50 135 ASP A CA 1
ATOM 1109 C C . ASP A 1 135 ? -1.635 -5.668 -5.418 1.00 89.50 135 ASP A C 1
ATOM 1111 O O . ASP A 1 135 ? -1.588 -4.435 -5.501 1.00 89.50 135 ASP A O 1
ATOM 1115 N N . THR A 1 136 ? -2.329 -6.258 -4.432 1.00 89.94 136 THR A N 1
ATOM 1116 C CA . THR A 1 136 ? -3.007 -5.518 -3.341 1.00 89.94 136 THR A CA 1
ATOM 1117 C C . THR A 1 136 ? -2.059 -4.629 -2.525 1.00 89.94 136 THR A C 1
ATOM 1119 O O . THR A 1 136 ? -2.498 -3.644 -1.927 1.00 89.94 136 THR A O 1
ATOM 1122 N N . ASP A 1 137 ? -0.769 -4.954 -2.521 1.00 89.00 137 ASP A N 1
ATOM 1123 C CA . ASP A 1 137 ? 0.340 -4.220 -1.913 1.00 89.00 137 ASP A CA 1
ATOM 1124 C C . ASP A 1 137 ? 0.773 -2.965 -2.687 1.00 89.00 137 ASP A C 1
ATOM 1126 O O . ASP A 1 137 ? 1.462 -2.117 -2.119 1.00 89.00 137 ASP A O 1
ATOM 1130 N N . TYR A 1 138 ? 0.319 -2.786 -3.930 1.00 90.19 138 TYR A N 1
ATOM 1131 C CA . TYR A 1 138 ? 0.600 -1.598 -4.748 1.00 90.19 138 TYR A CA 1
ATOM 1132 C C . TYR A 1 138 ? -0.665 -0.856 -5.214 1.00 90.19 138 TYR A C 1
ATOM 1134 O O . TYR A 1 138 ? -0.609 0.336 -5.532 1.00 90.19 138 TYR A O 1
ATOM 1142 N N . TYR A 1 139 ? -1.831 -1.511 -5.200 1.00 91.25 139 TYR A N 1
ATOM 1143 C CA . TYR A 1 139 ? -3.088 -0.981 -5.748 1.00 91.25 139 TYR A CA 1
ATOM 1144 C C . TYR A 1 139 ? -3.485 0.413 -5.224 1.00 91.25 139 TYR A C 1
ATOM 1146 O O . TYR A 1 139 ? -3.977 1.256 -5.981 1.00 91.25 139 TYR A O 1
ATOM 1154 N N . ALA A 1 140 ? -3.223 0.696 -3.944 1.00 88.62 140 ALA A N 1
ATOM 1155 C CA . ALA A 1 140 ? -3.551 1.978 -3.321 1.00 88.62 140 ALA A CA 1
ATOM 1156 C C . ALA A 1 140 ? -2.847 3.191 -3.955 1.00 88.62 140 ALA A C 1
ATOM 1158 O O . ALA A 1 140 ? -3.304 4.321 -3.793 1.00 88.62 140 ALA A O 1
ATOM 1159 N N . GLN A 1 141 ? -1.758 2.979 -4.697 1.00 86.44 141 GLN A N 1
ATOM 1160 C CA . GLN A 1 141 ? -0.988 4.047 -5.335 1.00 86.44 141 GLN A CA 1
ATOM 1161 C C . GLN A 1 141 ? -1.572 4.490 -6.686 1.00 86.44 141 GLN A C 1
ATOM 1163 O O . GLN A 1 141 ? -1.031 5.400 -7.311 1.00 86.44 141 GLN A O 1
ATOM 1168 N N . HIS A 1 142 ? -2.673 3.875 -7.142 1.00 82.69 142 HIS A N 1
ATOM 1169 C CA . HIS A 1 142 ? -3.325 4.168 -8.427 1.00 82.69 142 HIS A CA 1
ATOM 1170 C C . HIS A 1 142 ? -2.387 4.065 -9.639 1.00 82.69 142 HIS A C 1
ATOM 1172 O O . HIS A 1 142 ? -2.557 4.764 -10.639 1.00 82.69 142 HIS A O 1
ATOM 1178 N N . MET A 1 143 ? -1.392 3.188 -9.547 1.00 83.94 143 MET A N 1
ATOM 1179 C CA . MET A 1 143 ? -0.475 2.894 -10.642 1.00 83.94 143 MET A CA 1
ATOM 1180 C C . MET A 1 143 ? -1.081 1.820 -11.556 1.00 83.94 143 MET A C 1
ATOM 1182 O O . MET A 1 143 ? -2.072 1.167 -11.213 1.00 83.94 143 MET A O 1
ATOM 1186 N N . HIS A 1 144 ? -0.503 1.673 -12.742 1.00 86.12 144 HIS A N 1
ATOM 1187 C CA . HIS A 1 144 ? -0.871 0.628 -13.693 1.00 86.12 144 HIS A CA 1
ATOM 1188 C C . HIS A 1 144 ? 0.072 -0.570 -13.552 1.00 86.12 144 HIS A C 1
ATOM 1190 O O . HIS A 1 144 ? 1.168 -0.415 -13.016 1.00 86.12 144 HIS A O 1
ATOM 1196 N N . ASN A 1 145 ? -0.344 -1.731 -14.069 1.00 88.00 145 ASN A N 1
ATOM 1197 C CA . ASN A 1 145 ? 0.510 -2.915 -14.120 1.00 88.00 145 ASN A CA 1
ATOM 1198 C C . ASN A 1 145 ? 1.593 -2.761 -15.203 1.00 88.00 145 ASN A C 1
ATOM 1200 O O . ASN A 1 145 ? 2.455 -1.896 -15.163 1.00 88.00 145 ASN A O 1
ATOM 1204 N N . CYS A 1 146 ? 1.545 -3.579 -16.249 1.00 89.81 146 CYS A N 1
ATOM 1205 C CA . CYS A 1 146 ? 2.587 -3.596 -17.261 1.00 89.81 146 CYS A CA 1
ATOM 1206 C C . CYS A 1 146 ? 2.317 -2.609 -18.402 1.00 89.81 146 CYS A C 1
ATOM 1208 O O . CYS A 1 146 ? 1.178 -2.386 -18.817 1.00 89.81 146 CYS A O 1
ATOM 1210 N N . CYS A 1 147 ? 3.397 -2.108 -18.998 1.00 93.00 147 CYS A N 1
ATOM 1211 C CA . CYS A 1 147 ? 3.365 -1.400 -20.270 1.00 93.00 147 CYS A CA 1
ATOM 1212 C C . CYS A 1 147 ? 4.483 -1.873 -21.208 1.00 93.00 147 CYS A C 1
ATOM 1214 O O . CYS A 1 147 ? 5.455 -2.511 -20.797 1.00 93.00 147 CYS A O 1
ATOM 1216 N N . LEU A 1 148 ? 4.344 -1.537 -22.490 1.00 94.56 148 LEU A N 1
ATOM 1217 C CA . LEU A 1 148 ? 5.431 -1.631 -23.459 1.00 94.56 148 LEU A CA 1
ATOM 1218 C C . LEU A 1 148 ? 6.071 -0.249 -23.590 1.00 94.56 148 LEU A C 1
ATOM 1220 O O . LEU A 1 148 ? 5.445 0.684 -24.092 1.00 94.56 148 LEU A O 1
ATOM 1224 N N . ILE A 1 149 ? 7.315 -0.118 -23.128 1.00 94.31 149 ILE A N 1
ATOM 1225 C CA . ILE A 1 149 ? 8.045 1.153 -23.169 1.00 94.31 149 ILE A CA 1
ATOM 1226 C C . ILE A 1 149 ? 8.378 1.493 -24.622 1.00 94.31 149 ILE A C 1
ATOM 1228 O O . ILE A 1 149 ? 9.078 0.739 -25.303 1.00 94.31 149 ILE A O 1
ATOM 1232 N N . ASN A 1 150 ? 7.928 2.659 -25.085 1.00 96.56 150 ASN A N 1
ATOM 1233 C CA . ASN A 1 150 ? 8.239 3.158 -26.421 1.00 96.56 150 ASN A CA 1
ATOM 1234 C C . ASN A 1 150 ? 9.649 3.775 -26.472 1.00 96.56 150 ASN A C 1
ATOM 1236 O O . ASN A 1 150 ? 9.820 4.989 -26.580 1.00 96.56 150 ASN A O 1
ATOM 1240 N N . LEU A 1 151 ? 10.674 2.922 -26.377 1.00 96.44 151 LEU A N 1
ATOM 1241 C CA . LEU A 1 151 ? 12.075 3.349 -26.430 1.00 96.44 151 LEU A CA 1
ATOM 124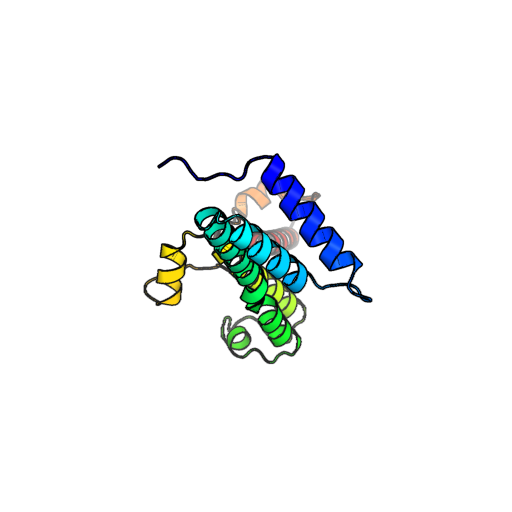2 C C . LEU A 1 151 ? 12.433 4.029 -27.754 1.00 96.44 151 LEU A C 1
ATOM 1244 O O . LEU A 1 151 ? 13.318 4.879 -27.767 1.00 96.44 151 LEU A O 1
ATOM 1248 N N . GLU A 1 152 ? 11.774 3.672 -28.858 1.00 96.88 152 GLU A N 1
ATOM 1249 C CA . GLU A 1 152 ? 12.009 4.331 -30.142 1.00 96.88 152 GLU A CA 1
ATOM 1250 C C . GLU A 1 152 ? 11.708 5.827 -30.041 1.00 96.88 152 GLU A C 1
ATOM 1252 O O . GLU A 1 152 ? 12.594 6.639 -30.300 1.00 96.88 152 GLU A O 1
ATOM 1257 N N . ASP A 1 153 ? 10.509 6.192 -29.589 1.00 97.44 153 ASP A N 1
ATOM 1258 C CA . ASP A 1 153 ? 10.111 7.592 -29.433 1.00 97.44 153 ASP A CA 1
ATOM 1259 C C . ASP A 1 153 ? 11.021 8.338 -28.448 1.00 97.44 153 ASP A C 1
ATOM 1261 O O . ASP A 1 153 ? 11.606 9.365 -28.801 1.00 97.44 153 ASP A O 1
ATOM 1265 N N . MET A 1 154 ? 11.251 7.755 -27.266 1.00 96.94 154 MET A N 1
ATOM 1266 C CA . MET A 1 154 ? 12.104 8.348 -26.229 1.00 96.94 154 MET A CA 1
ATOM 1267 C C . MET A 1 154 ? 13.531 8.626 -26.726 1.00 96.94 154 MET A C 1
ATOM 1269 O O . MET A 1 154 ? 14.136 9.635 -26.362 1.00 96.94 154 MET A O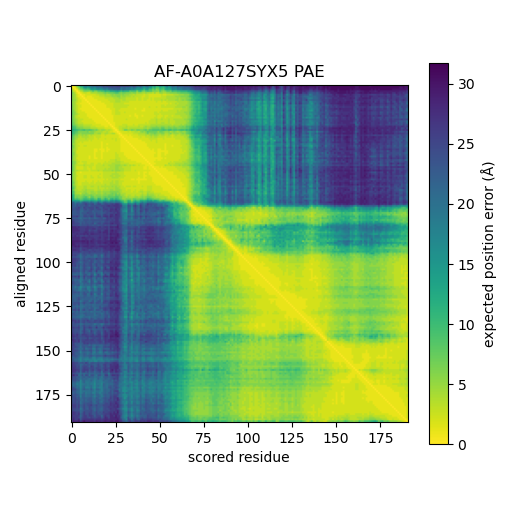 1
ATOM 1273 N N . LEU A 1 155 ? 14.093 7.739 -27.556 1.00 97.44 155 LEU A N 1
ATOM 1274 C CA . LEU A 1 155 ? 15.448 7.890 -28.088 1.00 97.44 155 LEU A CA 1
ATOM 1275 C C . LEU A 1 155 ? 15.493 8.777 -29.339 1.00 97.44 155 LEU A C 1
ATOM 1277 O O . LEU A 1 155 ? 16.506 9.437 -29.561 1.00 97.44 155 LEU A O 1
ATOM 1281 N N . GLN A 1 156 ? 14.451 8.806 -30.177 1.00 97.50 156 GLN A N 1
ATOM 1282 C CA . GLN A 1 156 ? 14.449 9.622 -31.397 1.00 97.50 156 GLN A CA 1
ATOM 1283 C C . GLN A 1 156 ? 14.084 11.083 -31.135 1.00 97.50 156 GLN A C 1
ATOM 1285 O O . GLN A 1 156 ? 14.709 11.965 -31.730 1.00 97.50 156 GLN A O 1
ATOM 1290 N N . ASN A 1 157 ? 13.116 11.329 -30.252 1.00 97.06 157 ASN A N 1
ATOM 1291 C CA . ASN A 1 157 ? 12.542 12.652 -29.998 1.00 97.06 157 ASN A CA 1
ATOM 1292 C C . ASN A 1 157 ? 13.043 13.287 -28.691 1.00 97.06 157 ASN A C 1
ATOM 1294 O O . ASN A 1 157 ? 12.797 14.466 -28.439 1.00 97.06 157 ASN A O 1
ATOM 1298 N N . GLY A 1 158 ? 13.815 12.534 -27.906 1.00 94.12 158 GLY A N 1
ATOM 1299 C CA . GLY A 1 158 ? 14.235 12.924 -26.569 1.00 94.12 158 GLY A CA 1
ATOM 1300 C C . GLY A 1 158 ? 13.171 12.597 -25.523 1.00 94.12 158 GLY A C 1
ATOM 1301 O O . GLY A 1 158 ? 12.015 12.322 -25.835 1.00 94.12 158 GLY A O 1
ATOM 1302 N N . THR A 1 159 ? 13.573 12.599 -24.257 1.00 95.38 159 THR A N 1
ATOM 1303 C CA . THR A 1 159 ? 12.705 12.248 -23.128 1.00 95.38 159 THR A CA 1
ATOM 1304 C C . THR A 1 159 ? 13.108 13.032 -21.892 1.00 95.38 159 THR A C 1
ATOM 1306 O O . THR A 1 159 ? 14.271 13.392 -21.735 1.00 95.38 159 THR A O 1
ATOM 1309 N N . VAL A 1 160 ? 12.172 13.258 -20.974 1.00 94.81 160 VAL A N 1
ATOM 1310 C CA . VAL A 1 160 ? 12.485 13.818 -19.657 1.00 94.81 160 VAL A CA 1
ATOM 1311 C C . VAL A 1 160 ? 12.624 12.677 -18.658 1.00 94.81 160 VAL A C 1
ATOM 1313 O O . VAL A 1 160 ? 11.729 11.846 -18.537 1.00 94.81 160 VAL A O 1
ATOM 1316 N N . ILE A 1 161 ? 13.748 12.630 -17.947 1.00 92.81 161 ILE A N 1
ATOM 1317 C CA . ILE A 1 161 ? 13.977 11.708 -16.830 1.00 92.81 161 ILE A CA 1
ATOM 1318 C C . ILE A 1 161 ? 14.379 12.546 -15.622 1.00 92.81 161 ILE A C 1
ATOM 1320 O O . ILE A 1 161 ? 15.324 13.326 -15.710 1.00 92.81 161 ILE A O 1
ATOM 1324 N N . SER A 1 162 ? 13.658 12.398 -14.507 1.00 88.19 162 SER A N 1
ATOM 1325 C CA . SER A 1 162 ? 13.909 13.147 -13.264 1.00 88.19 162 SER A CA 1
ATOM 1326 C C . SER A 1 162 ? 14.069 14.653 -13.511 1.00 88.19 162 SER A C 1
ATOM 1328 O O . SER A 1 162 ? 15.093 15.243 -13.175 1.00 88.19 162 SER A O 1
ATOM 1330 N N . GLU A 1 163 ? 13.080 15.247 -14.190 1.00 91.81 163 GLU A N 1
ATOM 1331 C CA . GLU A 1 163 ? 13.032 16.676 -14.562 1.00 91.81 163 GLU A CA 1
ATOM 1332 C C . GLU A 1 163 ? 14.137 17.144 -15.528 1.00 91.81 163 GLU A C 1
ATOM 1334 O O . GLU A 1 163 ? 14.196 18.316 -15.896 1.00 91.81 163 GLU A O 1
ATOM 1339 N N . THR A 1 164 ? 14.989 16.234 -16.003 1.00 92.69 164 THR A N 1
ATOM 1340 C CA . THR A 1 164 ? 16.081 16.545 -16.926 1.00 92.69 164 THR A CA 1
ATOM 1341 C C . THR A 1 164 ? 15.723 16.116 -18.342 1.00 92.69 164 THR A C 1
ATOM 1343 O O . THR A 1 164 ? 15.438 14.944 -18.588 1.00 92.69 164 THR A O 1
ATOM 1346 N N . MET A 1 165 ? 15.769 17.058 -19.288 1.00 95.38 165 MET A N 1
ATOM 1347 C CA . MET A 1 165 ? 15.594 16.763 -20.711 1.00 95.38 165 MET A CA 1
ATOM 1348 C C . MET A 1 165 ? 16.829 16.046 -21.262 1.00 95.38 165 MET A C 1
ATOM 1350 O O . MET A 1 165 ? 17.942 16.573 -21.230 1.00 95.38 165 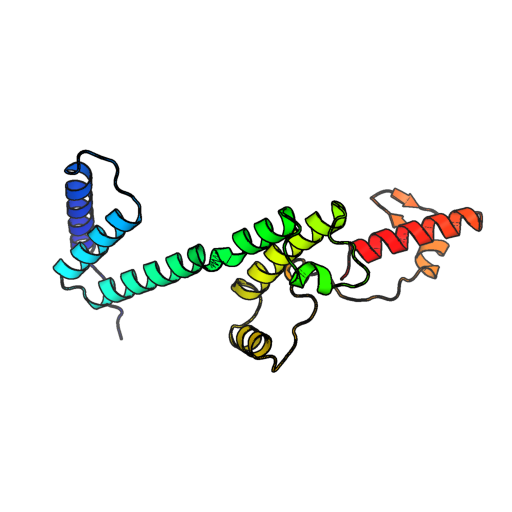MET A O 1
ATOM 1354 N N . LEU A 1 166 ? 16.618 14.851 -21.799 1.00 95.50 166 LEU A N 1
ATOM 1355 C CA . LEU A 1 166 ? 17.607 14.061 -22.512 1.00 95.50 166 LEU A CA 1
ATOM 1356 C C . LEU A 1 166 ? 17.322 14.169 -24.005 1.00 95.50 166 LEU A C 1
ATOM 1358 O O . LEU A 1 166 ? 16.270 13.753 -24.486 1.00 95.50 166 LEU A O 1
ATOM 1362 N N . GLU A 1 167 ? 18.269 14.737 -24.742 1.00 96.38 167 GLU A N 1
ATOM 1363 C CA . GLU A 1 167 ? 18.199 14.805 -26.198 1.00 96.38 167 GLU A CA 1
ATOM 1364 C C . GLU A 1 167 ? 18.501 13.445 -26.842 1.00 96.38 167 GLU A C 1
ATOM 1366 O O . GLU A 1 167 ? 19.031 12.524 -26.212 1.00 96.38 167 GLU A O 1
ATOM 1371 N N . LYS A 1 168 ? 18.235 13.351 -28.148 1.00 97.56 168 LYS A N 1
ATOM 1372 C CA . LYS A 1 168 ? 18.605 12.203 -28.978 1.00 97.56 168 LYS A CA 1
ATOM 1373 C C . LYS A 1 168 ? 20.080 11.806 -28.760 1.00 97.56 168 LYS A C 1
ATOM 1375 O O . LYS A 1 168 ? 20.976 12.633 -28.975 1.00 97.56 168 LYS A O 1
ATOM 1380 N N . PRO A 1 169 ? 20.373 10.546 -28.383 1.00 97.31 169 PRO A N 1
ATOM 1381 C CA . PRO A 1 169 ? 21.734 10.108 -28.114 1.00 97.31 169 PRO A CA 1
ATOM 1382 C C . PRO A 1 169 ? 22.585 10.132 -29.388 1.00 97.31 169 PRO A C 1
ATOM 1384 O O . PRO A 1 169 ? 22.155 9.716 -30.462 1.00 97.31 169 PRO A O 1
ATOM 1387 N N . LYS A 1 170 ? 23.839 10.572 -29.248 1.00 97.19 170 LYS A N 1
ATOM 1388 C CA . LYS A 1 170 ? 24.823 10.660 -30.347 1.00 97.19 170 LYS A CA 1
ATOM 1389 C C . LYS A 1 170 ? 25.776 9.460 -30.398 1.00 97.19 170 LYS A C 1
ATOM 1391 O O . LYS A 1 170 ? 26.712 9.442 -31.191 1.00 97.19 170 LYS A O 1
ATOM 1396 N N . SER A 1 171 ? 25.562 8.466 -29.535 1.00 98.00 171 SER A N 1
ATOM 1397 C CA . SER A 1 171 ? 26.325 7.220 -29.503 1.00 98.00 171 SER A CA 1
ATOM 1398 C C . SER A 1 171 ? 25.464 6.066 -28.990 1.00 98.00 171 SER A C 1
ATOM 1400 O O . SER A 1 171 ? 24.520 6.282 -28.226 1.00 98.00 171 SER A O 1
ATOM 1402 N N . PHE A 1 172 ? 25.823 4.837 -29.364 1.00 97.19 172 PHE A N 1
ATOM 1403 C CA . PHE A 1 172 ? 25.159 3.628 -28.868 1.00 97.19 172 PHE A CA 1
ATOM 1404 C C . PHE A 1 172 ? 25.245 3.507 -27.340 1.00 97.19 172 PHE A C 1
ATOM 1406 O O . PHE A 1 172 ? 24.245 3.238 -26.687 1.00 97.19 172 PHE A O 1
ATOM 1413 N N . SER A 1 173 ? 26.413 3.796 -26.756 1.00 98.06 173 SER A N 1
ATOM 1414 C CA . SER A 1 173 ? 26.605 3.773 -25.299 1.00 98.06 173 SER A CA 1
ATOM 1415 C C . SER A 1 173 ? 25.666 4.752 -24.583 1.00 98.06 173 SER A C 1
ATOM 1417 O O . SER A 1 173 ? 25.008 4.394 -23.607 1.00 98.06 173 SER A O 1
ATOM 1419 N N . THR A 1 174 ? 25.514 5.969 -25.118 1.00 96.44 174 THR A N 1
ATOM 1420 C CA . THR A 1 174 ? 24.554 6.946 -24.586 1.00 96.44 174 THR A CA 1
ATOM 1421 C C . THR A 1 174 ? 23.118 6.435 -24.701 1.00 96.44 174 THR A C 1
ATOM 1423 O O . THR A 1 174 ? 22.365 6.563 -23.743 1.00 96.44 174 THR A O 1
ATOM 1426 N N . ALA A 1 175 ? 22.742 5.815 -25.825 1.00 97.19 175 ALA A N 1
ATOM 1427 C CA . ALA A 1 175 ? 21.408 5.238 -25.995 1.00 97.19 175 ALA A CA 1
ATOM 1428 C C . ALA A 1 175 ? 21.122 4.132 -24.964 1.00 97.19 175 ALA A C 1
ATOM 1430 O O . ALA A 1 175 ? 20.068 4.152 -24.331 1.00 97.19 175 ALA A O 1
ATOM 1431 N N . CYS A 1 176 ? 22.079 3.230 -24.720 1.00 97.75 176 CYS A N 1
ATOM 1432 C CA . CYS A 1 176 ? 21.969 2.200 -23.683 1.00 97.75 176 CYS A CA 1
ATOM 1433 C C . CYS A 1 176 ? 21.813 2.803 -22.280 1.00 97.75 176 CYS A C 1
ATOM 1435 O O . CYS A 1 176 ? 21.009 2.318 -21.486 1.00 97.75 176 CYS A O 1
ATOM 1437 N N . ASN A 1 177 ? 22.540 3.881 -21.971 1.00 95.44 177 ASN A N 1
ATOM 1438 C CA . ASN A 1 177 ? 22.417 4.562 -20.681 1.00 95.44 177 ASN A CA 1
ATOM 1439 C C . ASN A 1 177 ? 21.040 5.207 -20.490 1.00 95.44 177 ASN A C 1
ATOM 1441 O O . ASN A 1 177 ? 20.496 5.150 -19.388 1.00 95.44 177 ASN A O 1
ATOM 1445 N N . ILE A 1 178 ? 20.472 5.815 -21.536 1.00 95.50 178 ILE A N 1
ATOM 1446 C CA . ILE A 1 178 ? 19.118 6.388 -21.487 1.00 95.50 178 ILE A CA 1
ATOM 1447 C C . ILE A 1 178 ? 18.084 5.270 -21.325 1.00 95.50 178 ILE A C 1
ATOM 1449 O O . ILE A 1 178 ? 17.217 5.373 -20.463 1.00 95.50 178 ILE A O 1
ATOM 1453 N N . ALA A 1 179 ? 18.205 4.180 -22.088 1.00 96.81 179 ALA A N 1
ATOM 1454 C CA . ALA A 1 179 ? 17.286 3.047 -22.004 1.00 96.81 179 ALA A CA 1
ATOM 1455 C C . ALA A 1 179 ? 17.278 2.409 -20.605 1.00 96.81 179 ALA A C 1
ATOM 1457 O O . ALA A 1 179 ? 16.210 2.187 -20.045 1.00 96.81 179 ALA A O 1
ATOM 1458 N N . THR A 1 180 ? 18.450 2.184 -20.000 1.00 95.88 180 THR A N 1
ATOM 1459 C CA . THR A 1 180 ? 18.548 1.652 -18.630 1.00 95.88 180 THR A CA 1
ATOM 1460 C C . THR A 1 180 ? 17.869 2.570 -17.614 1.00 95.88 180 THR A C 1
ATOM 1462 O O . THR A 1 180 ? 17.145 2.093 -16.743 1.00 95.88 180 THR A O 1
ATOM 1465 N N . GLN A 1 181 ? 18.059 3.888 -17.734 1.00 94.94 181 GLN A N 1
ATOM 1466 C CA . GLN A 1 181 ? 17.399 4.857 -16.855 1.00 94.94 181 GLN A CA 1
ATOM 1467 C C . GLN A 1 181 ? 15.882 4.858 -17.051 1.00 94.94 181 GLN A C 1
ATOM 1469 O O . GLN A 1 181 ? 15.150 4.806 -16.067 1.00 94.94 181 GLN A O 1
ATOM 1474 N N . ALA A 1 182 ? 15.410 4.862 -18.299 1.00 94.62 182 ALA A N 1
ATOM 1475 C CA . ALA A 1 182 ? 13.989 4.801 -18.620 1.00 94.62 182 ALA A CA 1
ATOM 1476 C C . ALA A 1 182 ? 13.336 3.542 -18.034 1.00 94.62 182 ALA A C 1
ATOM 1478 O O . ALA A 1 182 ? 12.329 3.642 -17.339 1.00 94.62 182 ALA A O 1
ATOM 1479 N N . ILE A 1 183 ? 13.948 2.372 -18.243 1.00 94.50 183 ILE A N 1
ATOM 1480 C CA . ILE A 1 183 ? 13.458 1.096 -17.711 1.00 94.50 183 ILE A CA 1
ATOM 1481 C C . ILE A 1 183 ? 13.405 1.132 -16.180 1.00 94.50 183 ILE A C 1
ATOM 1483 O O . ILE A 1 183 ? 12.389 0.750 -15.608 1.00 94.50 183 ILE A O 1
ATOM 1487 N N . ALA A 1 184 ? 14.451 1.626 -15.511 1.00 92.81 184 ALA A N 1
ATOM 1488 C CA . ALA A 1 184 ? 14.480 1.717 -14.051 1.00 92.81 184 ALA A CA 1
ATOM 1489 C C . ALA A 1 184 ? 13.381 2.640 -13.491 1.00 92.81 184 ALA A C 1
ATOM 1491 O O . ALA A 1 184 ? 12.752 2.304 -12.488 1.00 92.81 184 ALA A O 1
ATOM 1492 N N . GLN A 1 185 ? 13.122 3.779 -14.142 1.00 92.25 185 GLN A N 1
ATOM 1493 C CA . GLN A 1 185 ? 12.067 4.706 -13.720 1.00 92.25 185 GLN A CA 1
ATOM 1494 C C . GLN A 1 185 ? 10.670 4.134 -13.956 1.00 92.25 185 GLN A C 1
ATOM 1496 O O . GLN A 1 185 ? 9.827 4.206 -13.065 1.00 92.25 185 GLN A O 1
ATOM 1501 N N . VAL A 1 186 ? 10.434 3.522 -15.121 1.00 92.50 186 VAL A N 1
ATOM 1502 C CA . VAL A 1 186 ? 9.147 2.887 -15.434 1.00 92.50 186 VAL A CA 1
ATOM 1503 C C . VAL A 1 186 ? 8.878 1.720 -14.486 1.00 92.50 186 VAL A C 1
ATOM 1505 O O . VAL A 1 186 ? 7.796 1.652 -13.919 1.00 92.50 186 VAL A O 1
ATOM 1508 N N . ALA A 1 187 ? 9.871 0.864 -14.230 1.00 89.81 187 ALA A N 1
ATOM 1509 C CA . ALA A 1 187 ? 9.755 -0.235 -13.270 1.00 89.81 187 ALA A CA 1
ATOM 1510 C C . ALA A 1 187 ? 9.493 0.238 -11.830 1.00 89.81 187 ALA A C 1
ATOM 1512 O O . ALA A 1 187 ? 8.924 -0.504 -11.046 1.00 89.81 187 ALA A O 1
ATOM 1513 N N . SER A 1 188 ? 9.892 1.465 -11.482 1.00 88.62 188 SER A N 1
ATOM 1514 C CA . SER A 1 188 ? 9.594 2.073 -10.174 1.00 88.62 188 SER A CA 1
ATOM 1515 C C . SER A 1 188 ? 8.248 2.813 -10.148 1.00 88.62 188 SER A C 1
ATOM 1517 O O . SER A 1 188 ? 7.847 3.316 -9.103 1.00 88.62 188 SER A O 1
ATOM 1519 N N . SER A 1 189 ? 7.580 2.920 -11.301 1.00 88.56 189 SER A N 1
ATOM 1520 C CA . SER A 1 189 ? 6.337 3.677 -11.505 1.00 88.56 189 SER A CA 1
ATOM 1521 C C . SER A 1 189 ? 5.167 2.785 -11.941 1.00 88.56 189 SER A C 1
ATOM 1523 O O . SER A 1 189 ? 4.111 3.291 -12.324 1.00 88.56 189 SER A O 1
ATOM 1525 N N . GLN A 1 190 ? 5.337 1.469 -11.854 1.00 87.81 190 GLN A N 1
ATOM 1526 C CA . GLN A 1 190 ? 4.335 0.461 -12.176 1.00 87.81 190 GLN A CA 1
ATOM 1527 C C . GLN A 1 190 ? 4.569 -0.784 -11.299 1.00 87.81 190 GLN A C 1
ATOM 1529 O O . GLN A 1 190 ? 5.660 -0.906 -10.736 1.00 87.81 190 GLN A O 1
ATOM 1534 N N . TYR A 1 191 ? 3.586 -1.679 -11.182 1.00 81.56 191 TYR A N 1
ATOM 1535 C CA . TYR A 1 191 ? 3.696 -2.920 -10.397 1.00 81.56 191 TYR A CA 1
ATOM 1536 C C . TYR A 1 191 ? 3.482 -4.182 -11.241 1.00 81.56 191 TYR A C 1
ATOM 1538 O O . TYR A 1 191 ? 2.599 -4.186 -12.130 1.00 81.56 191 TYR A O 1
#

Sequence (191 aa):
TVAERLSYHQIAHIVEKVEKQCLAVNRSLNVEEIQDLVENAIMREQAFSVARNYVRYRYERELARTHNTTDERIKSILECNNEEVKQENSNKNPTVNSVQRDYIAGEVNKDFTRRFLLPEDIVEAHDAGIIHFHDTDYYAQHMHNCCLINLEDMLQNGTVISETMLEKPKSFSTACNIATQAIAQVASSQY

Nearest PDB structures (foldseek):
  8p2s-assembly1_B  TM=8.720E-01  e=1.184E-04  Segatella copri
  8p28-assembly1_C  TM=6.567E-01  e=5.786E-05  Segatella copri
  8p2c-assembly1_C  TM=6.184E-01  e=4.643E-05  Segatella copri
  8p2c-assembly1_D  TM=5.148E-01  e=1.924E-05  Segatella copri
  8p27-assembly1_A  TM=9.286E-01  e=9.676E-03  Segatella copri

Mean predicted aligned error: 12.61 Å

Solvent-accessible surface area (backbone atoms only — not comparable to full-atom values): 11163 Å² total; per-residue (Å²): 129,85,79,79,72,82,51,72,68,55,50,52,53,41,50,56,50,41,50,52,55,52,70,70,43,100,54,89,76,54,73,65,61,53,50,53,43,49,43,54,42,35,47,72,71,66,39,53,70,52,28,53,50,51,54,51,50,50,49,56,54,44,50,70,58,67,66,49,56,52,57,57,52,41,50,29,51,75,68,68,66,40,66,67,71,52,63,73,39,92,87,56,59,60,85,41,70,70,46,41,53,50,52,45,50,21,48,55,23,34,55,48,26,57,75,72,71,48,57,68,71,60,51,53,33,34,78,71,63,77,43,80,76,77,61,42,43,52,53,70,73,74,58,53,54,88,80,83,81,63,58,65,55,40,45,67,74,24,40,74,56,94,93,38,80,40,69,52,56,94,44,70,70,52,42,51,54,52,50,54,51,51,51,54,52,49,61,74,62,33,100

Radius of gyration: 27.19 Å; Cα contacts (8 Å, |Δi|>4): 130; chains: 1; bounding box: 66×37×73 Å

pLDDT: mean 87.31, std 10.64, range [45.44, 98.06]

Foldseek 3Di:
DPQDDDDPVLVVVLVVQLVVVQVVDPDHDDPVRSLVSSLVSCVVVVVVSVSVVSVVVVVVVVCVVVVVVLVVQLVCLVVVNDPCLCPVDPVDDSPDPVSSVLVNLLSVQLVCCQPPPDDVVVNVCCVVVVDPDPSSSCVVVVFAADDDDPLVCCQQQWDDQPNDTGHRDPDPVVSVVSVVSVVVVVVVRHD